Protein AF-A0AAU9N894-F1 (afdb_monomer)

Nearest PDB structures (foldseek):
  6b3i-assembly2_C-2  TM=6.819E-01  e=7.840E-05  Homo sapiens
  2h0m-assembly1_A  TM=6.875E-01  e=9.657E-05  Rattus norvegicus
  7qql-assembly1_C  TM=6.908E-01  e=1.320E-04  Homo sapiens
  6b3i-assembly1_B  TM=6.644E-01  e=1.189E-04  Homo sapiens
  1ain-assembly1_A  TM=6.971E-01  e=5.981E-04  Homo sapiens

Secondary structure (DSSP, 8-state):
--SGGG--SS---PPP-HHHHHHHHHHHHHHHH-TTSSPTHHHHHHHHHS-HHHHHHHHHHHHHHTTT--HHHHHHH-SS-HHHHHHHHHHH-HHHHHHHHHHHHHH--S--HHHHHHHHHHHHHHTTTTHHHHHHHHHHHHSS-HHHHHHHH--HHHHHHHHHHHHHHHHHHHHHHHHHHHHHHHHHHHHHHHHHHHHHHHHHHHHHHHHHHHHHHHHHHHHHHHHHHHHHHTTS----------

Radius of gyration: 40.65 Å; Cα contacts (8 Å, |Δi|>4): 131; chains: 1; bounding box: 52×32×148 Å

Sequence (246 aa):
MVIEILLWEERWIYHTKEEQAKQDADLLHHVLTNDHGPDGMHVAAMIAREPIAHLQSVLKHFKTKSGGISIYDHVEMLQKHKLLRVIFQCLLDPISYFTEVLDTSLKDKEHDFHDKDALMRVIVTRAGRDLKLIKEAYFTRKGKKLIDVIGDSTKGHYKHFVSDLFRRLEVDEKEKEREEKRKKKKEEKKEEKEEKKKKKREEEKEEEEEKKKREREEEKKKKKEGGEEEEEEEGEEEGGGGEDEG

Mean predicted aligned error: 13.34 Å

pLDDT: mean 79.94, std 17.27, range [33.34, 96.19]

Organism: NCBI:txid75947

InterPro domains:
  IPR018502 Annexin repeat [PF00191] (114-162)
  IPR018502 Annexin repeat [PS51897] (93-167)
  IPR018502 Annexin repeat [SM00335] (115-165)
  IPR037104 Annexin superfamily [G3DSA:1.10.220.10] (94-166)
  IPR037104 Annexin superfamily [SSF47874] (17-166)

Foldseek 3Di:
DPPPVVCPPDDDPDDQPLVVLLVLLVLVLCQLPDPPHDACVVNVVCLVPDDPVSVVSNQVNNCVVVVNDGVVNSLVVVPVRVPVNLVCCVVPPVLVNLLVLLVVLLPDLDDDVVSLVSNCCSLVVCLPPCVVVSQVVNCVVPVDGSLVSCCVSDDDPSNVVSVVSVVVSVVVVVVVVVVVVVVVVVVVVVVVVVVVVVVVVVVVVVVVVVVVVVVVVVVVVVVVVVVVVVVVVVPPPDDDDDDDDD

Structure (mmCIF, N/CA/C/O backbone):
data_AF-A0AAU9N894-F1
#
_entry.id   AF-A0AAU9N894-F1
#
loop_
_atom_site.group_PDB
_atom_site.id
_atom_site.type_symbol
_atom_site.label_atom_id
_atom_site.label_alt_id
_atom_site.label_comp_id
_atom_site.label_asym_id
_atom_site.label_entity_id
_atom_site.label_seq_id
_atom_site.pdbx_PDB_ins_code
_atom_site.Cartn_x
_atom_site.Cartn_y
_atom_site.Cartn_z
_atom_site.occupancy
_atom_site.B_iso_or_equiv
_atom_site.auth_seq_id
_atom_site.auth_comp_id
_atom_site.auth_asym_id
_atom_site.auth_atom_id
_atom_site.pdbx_PDB_model_num
ATOM 1 N N . MET A 1 1 ? 0.239 -18.074 -5.866 1.00 41.47 1 MET A N 1
ATOM 2 C CA . MET A 1 1 ? 1.565 -17.551 -5.469 1.00 41.47 1 MET A CA 1
ATOM 3 C C . MET A 1 1 ? 1.513 -16.063 -5.060 1.00 41.47 1 MET A C 1
ATOM 5 O O . MET A 1 1 ? 2.398 -15.307 -5.419 1.00 41.47 1 MET A O 1
ATOM 9 N N . VAL A 1 2 ? 0.483 -15.614 -4.316 1.00 38.47 2 VAL A N 1
ATOM 10 C CA . VAL A 1 2 ? 0.384 -14.218 -3.799 1.00 38.47 2 VAL A CA 1
ATOM 11 C C . VAL A 1 2 ? -0.251 -14.168 -2.392 1.00 38.47 2 VAL A C 1
ATOM 13 O O . VAL A 1 2 ? -0.752 -13.130 -1.957 1.00 38.47 2 VAL A O 1
ATOM 16 N N . ILE A 1 3 ? -0.249 -15.297 -1.672 1.00 33.34 3 ILE A N 1
ATOM 17 C CA . ILE A 1 3 ? -0.726 -15.360 -0.279 1.00 33.34 3 ILE A CA 1
ATOM 18 C C . ILE A 1 3 ? 0.405 -15.026 0.718 1.00 33.34 3 ILE A C 1
ATOM 20 O O . ILE A 1 3 ? 0.115 -14.590 1.822 1.00 33.34 3 ILE A O 1
ATOM 24 N N . GLU A 1 4 ? 1.684 -15.064 0.324 1.00 38.84 4 GLU A N 1
ATOM 25 C CA . GLU A 1 4 ? 2.796 -14.806 1.262 1.00 38.84 4 GLU A CA 1
ATOM 26 C C . GLU A 1 4 ? 3.103 -13.327 1.554 1.00 38.84 4 GLU A C 1
ATOM 28 O O . GLU A 1 4 ? 3.768 -13.035 2.538 1.00 38.84 4 GLU A O 1
ATOM 33 N N . ILE A 1 5 ? 2.575 -12.363 0.791 1.00 46.38 5 ILE A N 1
ATOM 34 C CA . ILE A 1 5 ? 2.865 -10.933 1.047 1.00 46.38 5 ILE A CA 1
ATOM 35 C C . ILE A 1 5 ? 2.098 -10.391 2.278 1.00 46.38 5 ILE A C 1
ATOM 37 O O . ILE A 1 5 ? 2.419 -9.322 2.778 1.00 46.38 5 ILE A O 1
ATOM 41 N N . LEU A 1 6 ? 1.088 -11.107 2.796 1.00 37.03 6 LEU A N 1
ATOM 42 C CA . LEU A 1 6 ? 0.282 -10.654 3.948 1.00 37.03 6 LEU A CA 1
ATOM 43 C C . LEU A 1 6 ? 0.747 -11.193 5.311 1.00 37.03 6 LEU A C 1
ATOM 45 O O . LEU A 1 6 ? 0.174 -10.807 6.322 1.00 37.03 6 LEU A O 1
ATOM 49 N N . LEU A 1 7 ? 1.791 -12.025 5.362 1.00 38.19 7 LEU A N 1
ATOM 50 C CA . LEU A 1 7 ? 2.466 -12.408 6.611 1.00 38.19 7 LEU A CA 1
ATOM 51 C C . LEU A 1 7 ? 3.722 -11.550 6.828 1.00 38.19 7 LEU A C 1
ATOM 53 O O . LEU A 1 7 ? 4.787 -12.050 7.166 1.00 38.19 7 LEU A O 1
ATOM 57 N N . TRP A 1 8 ? 3.614 -10.246 6.570 1.00 49.66 8 TRP A N 1
ATOM 58 C CA . TRP A 1 8 ? 4.751 -9.324 6.640 1.00 49.66 8 TRP A CA 1
ATOM 59 C C . TRP A 1 8 ? 5.153 -8.952 8.078 1.00 49.66 8 TRP A C 1
ATOM 61 O O . TRP A 1 8 ? 6.222 -8.386 8.272 1.00 49.66 8 TRP A O 1
ATOM 71 N N . GLU A 1 9 ? 4.354 -9.310 9.090 1.00 42.19 9 GLU A N 1
ATOM 72 C CA . GLU A 1 9 ? 4.641 -8.953 10.490 1.00 42.19 9 GLU A CA 1
ATOM 73 C C . GLU A 1 9 ? 5.022 -10.113 11.409 1.00 42.19 9 GLU A C 1
ATOM 75 O O . GLU A 1 9 ? 5.519 -9.860 12.501 1.00 42.19 9 GLU A O 1
ATOM 80 N N . GLU A 1 10 ? 4.934 -11.372 10.980 1.00 49.59 10 GLU A N 1
ATOM 81 C CA . GLU A 1 10 ? 5.480 -12.464 11.784 1.00 49.59 10 GLU A CA 1
ATOM 82 C C . GLU A 1 10 ? 6.197 -13.491 10.916 1.00 49.59 10 GLU A C 1
ATOM 84 O O . GLU A 1 10 ? 5.585 -14.156 10.082 1.00 49.59 10 GLU A O 1
ATOM 89 N N . ARG A 1 11 ? 7.488 -13.677 11.247 1.00 43.56 11 ARG A N 1
ATOM 90 C CA . ARG A 1 11 ? 8.301 -14.880 10.999 1.00 43.56 11 ARG A CA 1
ATOM 91 C C . ARG A 1 11 ? 9.086 -14.896 9.685 1.00 43.56 11 ARG A C 1
ATOM 93 O O . ARG A 1 11 ? 8.662 -15.542 8.748 1.00 43.56 11 ARG A O 1
ATOM 100 N N . TRP A 1 12 ? 10.280 -14.286 9.694 1.00 45.94 12 TRP A N 1
ATOM 101 C CA . TRP A 1 12 ? 11.579 -14.961 9.491 1.00 45.94 12 TRP A CA 1
ATOM 102 C C . TRP A 1 12 ? 12.724 -14.043 9.967 1.00 45.94 12 TRP A C 1
ATOM 104 O O . TRP A 1 12 ? 13.035 -13.043 9.327 1.00 45.94 12 TRP A O 1
ATOM 114 N N . ILE A 1 13 ? 13.392 -14.390 11.073 1.00 49.44 13 ILE A N 1
ATOM 115 C CA . ILE A 1 13 ? 14.688 -13.792 11.439 1.00 49.44 13 ILE A CA 1
ATOM 116 C C . ILE A 1 13 ? 15.751 -14.479 10.572 1.00 49.44 13 ILE A C 1
ATOM 118 O O . ILE A 1 13 ? 16.443 -15.393 11.017 1.00 49.44 13 ILE A O 1
ATOM 122 N N . TYR A 1 14 ? 15.840 -14.112 9.295 1.00 56.69 14 TYR A N 1
ATOM 123 C CA . TYR A 1 14 ? 17.009 -14.482 8.505 1.00 56.69 14 TYR A CA 1
ATOM 124 C C . TYR A 1 14 ? 18.163 -13.563 8.903 1.00 56.69 14 TYR A C 1
ATOM 126 O O . TYR A 1 14 ? 18.005 -12.346 8.958 1.00 56.69 14 TYR A O 1
ATOM 134 N N . HIS A 1 15 ? 19.321 -14.150 9.210 1.00 66.00 15 HIS A N 1
ATOM 135 C CA . HIS A 1 15 ? 20.544 -13.381 9.409 1.00 66.00 15 HIS A CA 1
ATOM 136 C C . HIS A 1 15 ? 20.880 -12.643 8.112 1.00 66.00 15 HIS A C 1
ATOM 138 O O . HIS A 1 15 ? 21.103 -13.269 7.074 1.00 66.00 15 HIS A O 1
ATOM 144 N N . THR A 1 16 ? 20.943 -11.318 8.183 1.00 73.75 16 THR A N 1
ATOM 145 C CA . THR A 1 16 ? 21.477 -10.498 7.100 1.00 73.75 16 THR A CA 1
ATOM 146 C C . THR A 1 16 ? 22.976 -10.749 6.989 1.00 73.75 16 THR A C 1
ATOM 148 O O . THR A 1 16 ? 23.727 -10.538 7.944 1.00 73.75 16 THR A O 1
ATOM 151 N N . LYS A 1 17 ? 23.433 -11.203 5.820 1.00 86.88 17 LYS A N 1
ATOM 152 C CA . LYS A 1 17 ? 24.863 -11.316 5.523 1.00 86.88 17 LYS A CA 1
ATOM 153 C C . LYS A 1 17 ? 25.378 -9.935 5.148 1.00 86.88 17 LYS A C 1
ATOM 155 O O . LYS A 1 17 ? 25.388 -9.572 3.978 1.00 86.88 17 LYS A O 1
ATOM 160 N N . GLU A 1 18 ? 25.784 -9.170 6.152 1.00 89.81 18 GLU A N 1
ATOM 161 C CA . GLU A 1 18 ? 26.094 -7.747 5.990 1.00 89.81 18 GLU A CA 1
ATOM 162 C C . GLU A 1 18 ? 27.153 -7.471 4.913 1.00 89.81 18 GLU A C 1
ATOM 164 O O . GLU A 1 18 ? 27.007 -6.530 4.139 1.00 89.81 18 GLU A O 1
ATOM 169 N N . GLU A 1 19 ? 28.177 -8.320 4.789 1.00 92.06 19 GLU A N 1
ATOM 170 C CA . GLU A 1 19 ? 29.168 -8.155 3.718 1.00 92.06 19 GLU A CA 1
ATOM 171 C C . GLU A 1 19 ? 28.617 -8.452 2.323 1.00 92.06 19 GLU A C 1
ATOM 173 O O . GLU A 1 19 ? 28.950 -7.746 1.373 1.00 92.06 19 GLU A O 1
ATOM 178 N N . GLN A 1 20 ? 27.718 -9.430 2.191 1.00 91.69 20 GLN A N 1
ATOM 179 C CA . GLN A 1 20 ? 27.034 -9.664 0.920 1.00 91.69 20 GLN A CA 1
ATOM 180 C C . GLN A 1 20 ? 26.130 -8.475 0.577 1.00 91.69 20 GLN A C 1
ATOM 182 O O . GLN A 1 20 ? 26.096 -8.043 -0.567 1.00 91.69 20 GLN A O 1
ATOM 187 N N . ALA A 1 21 ? 25.444 -7.900 1.569 1.00 92.94 21 ALA A N 1
ATOM 188 C CA . ALA A 1 21 ? 24.575 -6.749 1.353 1.00 92.94 21 ALA A CA 1
ATOM 189 C C . ALA A 1 21 ? 25.355 -5.517 0.863 1.00 92.94 21 ALA A C 1
ATOM 191 O O . ALA A 1 21 ? 24.856 -4.772 0.021 1.00 92.94 21 ALA A O 1
ATOM 192 N N . LYS A 1 22 ? 26.593 -5.318 1.337 1.00 94.69 22 LYS A N 1
ATOM 193 C CA . LYS A 1 22 ? 27.488 -4.275 0.812 1.00 94.69 22 LYS A CA 1
ATOM 194 C C . LYS A 1 22 ? 27.906 -4.549 -0.632 1.00 94.69 22 LYS A C 1
ATOM 196 O O . LYS A 1 22 ? 27.808 -3.649 -1.457 1.00 94.69 22 LYS A O 1
ATOM 201 N N . GLN A 1 23 ? 28.304 -5.780 -0.956 1.00 93.12 23 GLN A N 1
ATOM 202 C CA . GLN A 1 23 ? 28.671 -6.162 -2.330 1.00 93.12 23 GLN A CA 1
ATOM 203 C C . GLN A 1 23 ? 27.500 -5.990 -3.306 1.00 93.12 23 GLN A C 1
ATOM 205 O O . GLN A 1 23 ? 27.660 -5.465 -4.406 1.00 93.12 23 GLN A O 1
ATOM 210 N N . ASP A 1 24 ? 26.305 -6.379 -2.881 1.00 92.38 24 ASP A N 1
ATOM 211 C CA . ASP A 1 24 ? 25.076 -6.247 -3.654 1.00 92.38 24 ASP A CA 1
ATOM 212 C C . ASP A 1 24 ? 24.662 -4.777 -3.819 1.00 92.38 24 ASP A C 1
ATOM 214 O O . ASP A 1 24 ? 24.213 -4.369 -4.891 1.00 92.38 24 ASP A O 1
ATOM 218 N N . ALA A 1 25 ? 24.872 -3.946 -2.793 1.00 92.69 25 ALA A N 1
ATOM 219 C CA . ALA A 1 25 ? 24.690 -2.499 -2.890 1.00 92.69 25 ALA A CA 1
ATOM 220 C C . ALA A 1 25 ? 25.713 -1.852 -3.833 1.00 92.69 25 ALA A C 1
ATOM 222 O O . ALA A 1 25 ? 25.378 -0.914 -4.561 1.00 92.69 25 ALA A O 1
ATOM 223 N N . ASP A 1 26 ? 26.943 -2.365 -3.858 1.00 90.94 26 ASP A N 1
ATOM 224 C CA . ASP A 1 26 ? 27.983 -1.925 -4.779 1.00 90.94 26 ASP A CA 1
ATOM 225 C C . ASP A 1 26 ? 27.631 -2.269 -6.225 1.00 90.94 26 ASP A C 1
ATOM 227 O O . ASP A 1 26 ? 27.765 -1.409 -7.101 1.00 90.94 26 ASP A O 1
ATOM 231 N N . LEU A 1 27 ? 27.140 -3.491 -6.457 1.00 89.62 27 LEU A N 1
ATOM 232 C CA . LEU A 1 27 ? 26.621 -3.935 -7.746 1.00 89.62 27 LEU A CA 1
ATOM 233 C C . LEU A 1 27 ? 25.440 -3.065 -8.179 1.00 89.62 27 LEU A C 1
ATOM 235 O O . LEU A 1 27 ? 25.434 -2.574 -9.306 1.00 89.62 27 LEU A O 1
ATOM 239 N N . LEU A 1 28 ? 24.473 -2.835 -7.286 1.00 89.38 28 LEU A N 1
ATOM 240 C CA . LEU A 1 28 ? 23.322 -1.982 -7.558 1.00 89.38 28 LEU A CA 1
ATOM 241 C C . LEU A 1 28 ? 23.776 -0.577 -7.961 1.00 89.38 28 LEU A C 1
ATOM 243 O O . LEU A 1 28 ? 23.416 -0.115 -9.036 1.00 89.38 28 LEU A O 1
ATOM 247 N N . HIS A 1 29 ? 24.623 0.076 -7.163 1.00 88.19 29 HIS A N 1
ATOM 248 C CA . HIS A 1 29 ? 25.157 1.397 -7.496 1.00 88.19 29 HIS A CA 1
ATOM 249 C C . HIS A 1 29 ? 25.854 1.402 -8.857 1.00 88.19 29 HIS A C 1
ATOM 251 O O . HIS A 1 29 ? 25.567 2.259 -9.685 1.00 88.19 29 HIS A O 1
ATOM 257 N N . HIS A 1 30 ? 26.722 0.427 -9.123 1.00 86.62 30 HIS A N 1
ATOM 258 C CA . HIS A 1 30 ? 27.427 0.330 -10.396 1.00 86.62 30 HIS A CA 1
ATOM 259 C C . HIS A 1 30 ? 26.470 0.195 -11.590 1.00 86.62 30 HIS A C 1
ATOM 261 O O . HIS A 1 30 ? 26.675 0.848 -12.609 1.00 86.62 30 HIS A O 1
ATOM 267 N N . VAL A 1 31 ? 25.427 -0.635 -11.481 1.00 85.25 31 VAL A N 1
ATOM 268 C CA . VAL A 1 31 ? 24.429 -0.821 -12.548 1.00 85.25 31 VAL A CA 1
ATOM 269 C C . VAL A 1 31 ? 23.618 0.451 -12.789 1.00 85.25 31 VAL A C 1
ATOM 271 O O . VAL A 1 31 ? 23.314 0.756 -13.935 1.00 85.25 31 VAL A O 1
ATOM 274 N N . LEU A 1 32 ? 23.283 1.208 -11.740 1.00 81.50 32 LEU A N 1
ATOM 275 C CA . LEU A 1 32 ? 22.478 2.424 -11.895 1.00 81.50 32 LEU A CA 1
ATOM 276 C C . LEU A 1 32 ? 23.291 3.641 -12.362 1.00 81.50 32 LEU A C 1
ATOM 278 O O . LEU A 1 32 ? 22.703 4.551 -12.943 1.00 81.50 32 LEU A O 1
ATOM 282 N N . THR A 1 33 ? 24.609 3.680 -12.128 1.00 80.62 33 THR A N 1
ATOM 283 C CA . THR A 1 33 ? 25.455 4.826 -12.511 1.00 80.62 33 THR A CA 1
ATOM 284 C C . THR A 1 33 ? 26.240 4.637 -13.805 1.00 80.62 33 THR A C 1
ATOM 286 O O . THR A 1 33 ? 26.646 5.634 -14.399 1.00 80.62 33 THR A O 1
ATOM 289 N N . ASN A 1 34 ? 26.490 3.399 -14.246 1.00 76.94 34 ASN A N 1
ATOM 290 C CA . ASN A 1 34 ? 27.385 3.134 -15.375 1.00 76.94 34 ASN A CA 1
ATOM 291 C C . ASN A 1 34 ? 26.629 2.641 -16.611 1.00 76.94 34 ASN A C 1
ATOM 293 O O . ASN A 1 34 ? 26.061 1.552 -16.618 1.00 76.94 34 ASN A O 1
ATOM 297 N N . ASP A 1 35 ? 26.755 3.386 -17.710 1.00 65.06 35 ASP A N 1
ATOM 298 C CA . ASP A 1 35 ? 26.119 3.079 -19.001 1.00 65.06 35 ASP A CA 1
ATOM 299 C C . ASP A 1 35 ? 26.648 1.796 -19.676 1.00 65.06 35 ASP A C 1
ATOM 301 O O . ASP A 1 35 ? 26.076 1.336 -20.661 1.00 65.06 35 ASP A O 1
ATOM 305 N N . HIS A 1 36 ? 27.767 1.234 -19.209 1.00 61.09 36 HIS A N 1
ATOM 306 C CA . HIS A 1 36 ? 28.383 0.003 -19.739 1.00 61.09 36 HIS A CA 1
ATOM 307 C C . HIS A 1 36 ? 28.467 -1.093 -18.663 1.00 61.09 36 HIS A C 1
ATOM 309 O O . HIS A 1 36 ? 29.267 -2.022 -18.768 1.00 61.09 36 HIS A O 1
ATOM 315 N N . GLY A 1 37 ? 27.696 -0.940 -17.581 1.00 57.00 37 GLY A N 1
ATOM 316 C CA . GLY A 1 37 ? 27.690 -1.872 -16.462 1.00 57.00 37 GLY A CA 1
ATOM 317 C C . GLY A 1 37 ? 27.009 -3.211 -16.769 1.00 57.00 37 GLY A C 1
ATOM 318 O O . GLY A 1 37 ? 26.426 -3.387 -17.839 1.00 57.00 37 GLY A O 1
ATOM 319 N N . PRO A 1 38 ? 27.077 -4.171 -15.825 1.00 61.22 38 PRO A N 1
ATOM 320 C CA . PRO A 1 38 ? 26.343 -5.430 -15.914 1.00 61.22 38 PRO A CA 1
ATOM 321 C C . PRO A 1 38 ? 24.863 -5.170 -16.208 1.00 61.22 38 PRO A C 1
ATOM 323 O O . PRO A 1 38 ? 24.279 -4.243 -15.648 1.00 61.22 38 PRO A O 1
ATOM 326 N N . ASP A 1 39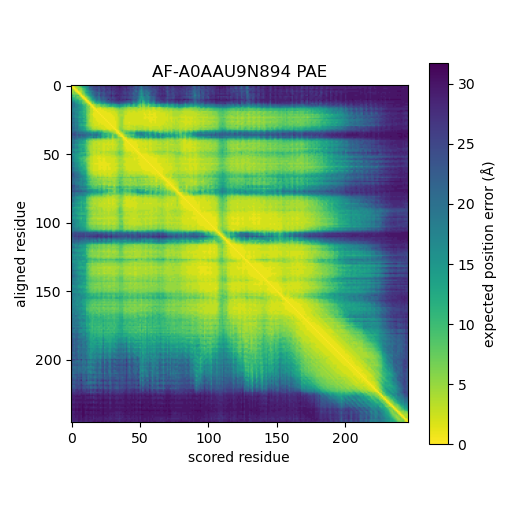 ? 24.244 -5.994 -17.058 1.00 69.44 39 ASP A N 1
ATOM 327 C CA . ASP A 1 39 ? 22.815 -5.859 -17.352 1.00 69.44 39 ASP A CA 1
ATOM 328 C C . ASP A 1 39 ? 22.001 -5.912 -16.046 1.00 69.44 39 ASP A C 1
ATOM 330 O O . ASP A 1 39 ? 22.296 -6.705 -15.140 1.00 69.44 39 ASP A O 1
ATOM 334 N N . GLY A 1 40 ? 20.947 -5.093 -15.972 1.00 77.56 40 GLY A N 1
ATOM 335 C CA . GLY A 1 40 ? 20.013 -5.026 -14.851 1.00 77.56 40 GLY A CA 1
ATOM 336 C C . GLY A 1 40 ? 19.371 -6.373 -14.515 1.00 77.56 40 GLY A C 1
ATOM 337 O O . GLY A 1 40 ? 18.834 -6.539 -13.423 1.00 77.56 40 GLY A O 1
ATOM 338 N N . MET A 1 41 ? 19.488 -7.369 -15.396 1.00 82.25 41 MET A N 1
ATOM 339 C CA . MET A 1 41 ? 19.143 -8.759 -15.118 1.00 82.25 41 MET A CA 1
ATOM 340 C C . MET A 1 41 ? 19.873 -9.350 -13.896 1.00 82.25 41 MET A C 1
ATOM 342 O O . MET A 1 41 ? 19.255 -10.107 -13.153 1.00 82.25 41 MET A O 1
ATOM 346 N N . HIS A 1 42 ? 21.135 -8.994 -13.625 1.00 83.81 42 HIS A N 1
ATOM 347 C CA . HIS A 1 42 ? 21.851 -9.508 -12.444 1.00 83.81 42 HIS A CA 1
ATOM 348 C C . HIS A 1 42 ? 21.232 -8.995 -11.143 1.00 83.81 42 HIS A C 1
ATOM 350 O O . HIS A 1 42 ? 20.971 -9.767 -10.223 1.00 83.81 42 HIS A O 1
ATOM 356 N N . VAL A 1 43 ? 20.931 -7.696 -11.099 1.00 86.38 43 VAL A N 1
ATOM 357 C CA . VAL A 1 43 ? 20.243 -7.065 -9.968 1.00 86.38 43 VAL A CA 1
ATOM 358 C C . VAL A 1 43 ? 18.823 -7.620 -9.836 1.00 86.38 43 VAL A C 1
ATOM 360 O O . VAL A 1 43 ? 18.386 -7.917 -8.731 1.00 86.38 43 VAL A O 1
ATOM 363 N N . ALA A 1 44 ? 18.112 -7.838 -10.946 1.00 86.75 44 ALA A N 1
ATOM 364 C CA . ALA A 1 44 ? 16.795 -8.470 -10.926 1.00 86.75 44 ALA A CA 1
ATOM 365 C C . ALA A 1 44 ? 16.844 -9.899 -10.354 1.00 86.75 44 ALA A C 1
ATOM 367 O O . ALA A 1 44 ? 16.012 -10.258 -9.522 1.00 86.75 44 ALA A O 1
ATOM 368 N N . ALA A 1 45 ? 17.831 -10.701 -10.763 1.00 87.38 45 ALA A N 1
ATOM 369 C CA . ALA A 1 45 ? 18.029 -12.059 -10.269 1.00 87.38 45 ALA A CA 1
ATOM 370 C C . ALA A 1 45 ? 18.407 -12.085 -8.781 1.00 87.38 45 ALA A C 1
ATOM 372 O O . ALA A 1 45 ? 17.902 -12.931 -8.047 1.00 87.38 45 ALA A O 1
ATOM 373 N N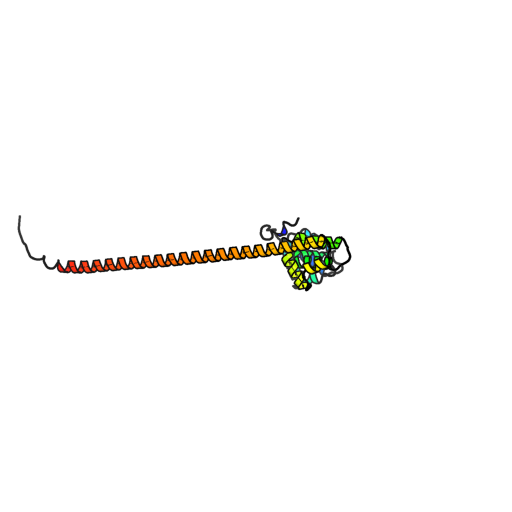 . MET A 1 46 ? 19.247 -11.147 -8.332 1.00 88.62 46 MET A N 1
ATOM 374 C CA . MET A 1 46 ? 19.556 -10.942 -6.915 1.00 88.62 46 MET A CA 1
ATOM 375 C C . MET A 1 46 ? 18.275 -10.626 -6.133 1.00 88.62 46 MET A C 1
ATOM 377 O O . MET A 1 46 ? 17.925 -11.352 -5.210 1.00 88.62 46 MET A O 1
ATOM 381 N N . ILE A 1 47 ? 17.513 -9.611 -6.553 1.00 87.44 47 ILE A N 1
ATOM 382 C CA . ILE A 1 47 ? 16.262 -9.217 -5.890 1.00 87.44 47 ILE A CA 1
ATOM 383 C C . ILE A 1 47 ? 15.270 -10.383 -5.794 1.00 87.44 47 ILE A C 1
ATOM 385 O O . ILE A 1 47 ? 14.609 -10.547 -4.774 1.00 87.44 47 ILE A O 1
ATOM 389 N N . ALA A 1 48 ? 15.170 -11.203 -6.841 1.00 87.88 48 ALA A N 1
ATOM 390 C CA . ALA A 1 48 ? 14.259 -12.343 -6.871 1.00 87.88 48 ALA A CA 1
ATOM 391 C C . ALA A 1 48 ? 14.675 -13.503 -5.945 1.00 87.88 48 ALA A C 1
ATOM 393 O O . ALA A 1 48 ? 13.840 -14.348 -5.627 1.00 87.88 48 ALA A O 1
ATOM 394 N N . ARG A 1 49 ? 15.954 -13.583 -5.555 1.00 86.88 49 ARG A N 1
ATOM 395 C CA . ARG A 1 49 ? 16.513 -14.677 -4.743 1.00 86.88 49 ARG A CA 1
ATOM 396 C C . ARG A 1 49 ? 16.688 -14.303 -3.279 1.00 86.88 49 ARG A C 1
ATOM 398 O O . ARG A 1 49 ? 16.579 -15.177 -2.421 1.00 86.88 49 ARG A O 1
ATOM 405 N N . GLU A 1 50 ? 17.001 -13.042 -3.007 1.00 86.94 50 GLU A N 1
ATOM 406 C CA . GLU A 1 50 ? 17.379 -12.598 -1.673 1.00 86.94 50 GLU A CA 1
ATOM 407 C C . GLU A 1 50 ? 16.159 -12.287 -0.788 1.00 86.94 50 GLU A C 1
ATOM 409 O O . GLU A 1 50 ? 15.145 -11.766 -1.262 1.00 86.94 50 GLU A O 1
ATOM 414 N N . PRO A 1 51 ? 16.235 -12.578 0.525 1.00 86.50 51 PRO A N 1
ATOM 415 C CA . PRO A 1 51 ? 15.149 -12.296 1.453 1.00 86.50 51 PRO A CA 1
ATOM 416 C C . PRO A 1 51 ? 14.981 -10.789 1.679 1.00 86.50 51 PRO A C 1
ATOM 418 O O . PRO A 1 51 ? 15.933 -10.012 1.598 1.00 86.50 51 PRO A O 1
ATOM 421 N N . ILE A 1 52 ? 13.775 -10.373 2.074 1.00 82.44 52 ILE A N 1
ATOM 422 C CA . ILE A 1 52 ? 13.432 -8.953 2.275 1.00 82.44 52 ILE A CA 1
ATOM 423 C C . ILE A 1 52 ? 14.391 -8.254 3.255 1.00 82.44 52 ILE A C 1
ATOM 425 O O . ILE A 1 52 ? 14.800 -7.125 2.997 1.00 82.44 52 ILE A O 1
ATOM 429 N N . ALA A 1 53 ? 14.801 -8.921 4.339 1.00 86.00 53 ALA A N 1
ATOM 430 C CA . ALA A 1 53 ? 15.753 -8.366 5.308 1.00 86.00 53 ALA A CA 1
ATOM 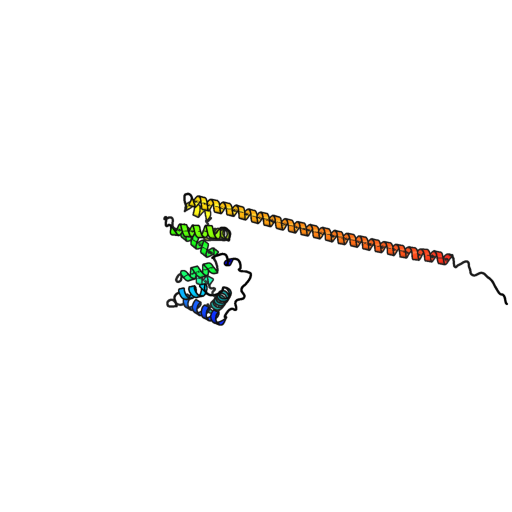431 C C . ALA A 1 53 ? 17.129 -8.053 4.687 1.00 86.00 53 ALA A C 1
ATOM 433 O O . ALA A 1 53 ? 17.753 -7.043 5.019 1.00 86.00 53 ALA A O 1
ATOM 434 N N . HIS A 1 54 ? 17.587 -8.886 3.746 1.00 89.88 54 HIS A N 1
ATOM 435 C CA . HIS A 1 54 ? 18.808 -8.629 2.985 1.00 89.88 54 HIS A CA 1
ATOM 436 C C . HIS A 1 54 ? 18.626 -7.433 2.055 1.00 89.88 54 HIS A C 1
ATOM 438 O O . HIS A 1 54 ? 19.432 -6.508 2.092 1.00 89.88 54 HIS A O 1
ATOM 444 N N . LEU A 1 55 ? 17.516 -7.388 1.311 1.00 89.44 55 LEU A N 1
ATOM 445 C CA . LEU A 1 55 ? 17.196 -6.263 0.426 1.00 89.44 55 LEU A CA 1
ATOM 446 C C . LEU A 1 55 ? 17.114 -4.933 1.185 1.00 89.44 55 LEU A C 1
ATOM 448 O O . LEU A 1 55 ? 17.606 -3.920 0.699 1.00 89.44 55 LEU A O 1
ATOM 452 N N . GLN A 1 56 ? 16.569 -4.920 2.401 1.00 89.19 56 GLN A N 1
ATOM 453 C CA . GLN A 1 56 ? 16.564 -3.727 3.251 1.00 89.19 56 GLN A CA 1
ATOM 454 C C . GLN A 1 56 ? 17.984 -3.263 3.614 1.00 89.19 56 GLN A C 1
ATOM 456 O O . GLN A 1 56 ? 18.254 -2.060 3.584 1.00 89.19 56 GLN A O 1
ATOM 461 N N . SER A 1 57 ? 18.905 -4.190 3.911 1.00 91.50 57 SER A N 1
ATOM 462 C CA . SER A 1 57 ? 20.313 -3.847 4.162 1.00 91.50 57 SER A CA 1
ATOM 463 C C . SER A 1 57 ? 21.010 -3.341 2.895 1.00 91.50 57 SER A C 1
ATOM 465 O O . SER A 1 57 ? 21.666 -2.300 2.933 1.00 91.50 57 SER A O 1
ATOM 467 N N . VAL A 1 58 ? 20.776 -3.983 1.744 1.00 92.31 58 VAL A N 1
ATOM 468 C CA . VAL A 1 58 ? 21.271 -3.522 0.434 1.00 92.31 58 VAL A CA 1
ATOM 469 C C . VAL A 1 58 ? 20.825 -2.086 0.159 1.00 92.31 58 VAL A C 1
ATOM 471 O O . VAL A 1 58 ? 21.651 -1.237 -0.166 1.00 92.31 58 VAL A O 1
ATOM 474 N N . LEU A 1 59 ? 19.539 -1.771 0.349 1.00 90.56 59 LEU A N 1
ATOM 475 C CA . LEU A 1 59 ? 19.008 -0.421 0.136 1.00 90.56 59 LEU A CA 1
ATOM 476 C C . LEU A 1 59 ? 19.600 0.611 1.106 1.00 90.56 59 LEU A C 1
ATOM 478 O O . LEU A 1 59 ? 19.819 1.764 0.724 1.00 90.56 59 LEU A O 1
ATOM 482 N N . LYS A 1 60 ? 19.896 0.209 2.347 1.00 91.44 60 LYS A N 1
ATOM 483 C CA . LYS A 1 60 ? 20.566 1.062 3.334 1.00 91.44 60 LYS A CA 1
ATOM 484 C C . LYS A 1 60 ? 21.995 1.400 2.897 1.00 91.44 60 LYS A C 1
ATOM 486 O O . LYS A 1 60 ? 22.343 2.579 2.856 1.00 91.44 60 LYS A O 1
ATOM 491 N N . HIS A 1 61 ? 22.794 0.395 2.532 1.00 93.38 61 HIS A N 1
ATOM 492 C CA . HIS A 1 61 ? 24.166 0.592 2.040 1.00 93.38 61 HIS A CA 1
ATOM 493 C C . HIS A 1 61 ? 24.197 1.379 0.736 1.00 93.38 61 HIS A C 1
ATOM 495 O O . HIS A 1 61 ? 25.001 2.297 0.583 1.00 93.38 61 HIS A O 1
ATOM 501 N N . PHE A 1 62 ? 23.264 1.087 -0.168 1.00 91.56 62 PHE A N 1
ATOM 502 C CA . PHE A 1 62 ? 23.096 1.817 -1.416 1.00 91.56 62 PHE A CA 1
ATOM 503 C C . PHE A 1 62 ? 22.859 3.311 -1.170 1.00 91.56 62 PHE A C 1
ATOM 505 O O . PHE A 1 62 ? 23.500 4.142 -1.813 1.00 91.56 62 PHE A O 1
ATOM 512 N N . LYS A 1 63 ? 21.992 3.673 -0.212 1.00 90.88 63 LYS A N 1
ATOM 513 C CA . LYS A 1 63 ? 21.732 5.076 0.142 1.00 90.88 63 LYS A CA 1
ATOM 514 C C . LYS A 1 63 ? 22.99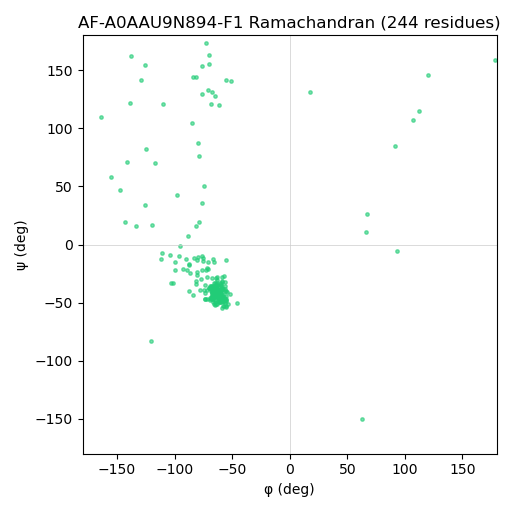2 5.771 0.657 1.00 90.88 63 LYS A C 1
ATOM 516 O O . LYS A 1 63 ? 23.268 6.900 0.264 1.00 90.88 63 LYS A O 1
ATOM 521 N N . THR A 1 64 ? 23.772 5.104 1.510 1.00 91.94 64 THR A N 1
ATOM 522 C CA . THR A 1 64 ? 25.056 5.640 1.990 1.00 91.94 64 THR A CA 1
ATOM 523 C C . THR A 1 64 ? 26.037 5.849 0.838 1.00 91.94 64 THR A C 1
ATOM 525 O O . THR A 1 64 ? 26.683 6.892 0.770 1.00 91.94 64 THR A O 1
ATOM 528 N N . LYS A 1 65 ? 26.117 4.893 -0.093 1.00 89.62 65 LYS A N 1
ATOM 529 C CA . LYS A 1 65 ? 27.034 4.952 -1.235 1.00 89.62 65 LYS A CA 1
ATOM 530 C C . LYS A 1 65 ? 26.648 6.015 -2.263 1.00 89.62 65 LYS A C 1
ATOM 532 O O . LYS A 1 65 ? 27.517 6.710 -2.774 1.00 89.62 65 LYS A O 1
ATOM 537 N N . SER A 1 66 ? 25.353 6.198 -2.501 1.00 86.69 66 SER A N 1
ATOM 538 C CA . SER A 1 66 ? 24.807 7.158 -3.473 1.00 86.69 66 SER A CA 1
ATOM 539 C C . SER A 1 66 ? 24.785 8.603 -2.951 1.00 86.69 66 SER A C 1
ATOM 541 O O . SER A 1 66 ? 23.998 9.419 -3.420 1.00 86.69 66 SER A O 1
ATOM 543 N N . GLY A 1 67 ? 25.578 8.931 -1.923 1.00 87.69 67 GLY A N 1
ATOM 544 C CA . GLY A 1 67 ? 25.615 10.274 -1.334 1.00 87.69 67 GLY A CA 1
ATOM 545 C C . GLY A 1 67 ? 24.321 10.684 -0.620 1.00 87.69 67 GLY A C 1
ATOM 546 O O . GLY A 1 67 ? 24.020 11.870 -0.524 1.00 87.69 67 GLY A O 1
ATOM 547 N N . GLY A 1 68 ? 23.536 9.719 -0.132 1.00 85.69 68 GLY A N 1
ATOM 548 C CA . GLY A 1 68 ? 22.262 9.954 0.550 1.00 85.69 68 GLY A CA 1
ATOM 549 C C . GLY A 1 68 ? 21.030 9.898 -0.354 1.00 85.69 68 GLY A C 1
ATOM 550 O O . GLY A 1 68 ? 19.912 9.931 0.171 1.00 85.69 68 GLY A O 1
ATOM 551 N N . ILE A 1 69 ? 21.213 9.765 -1.672 1.00 83.31 69 ILE A N 1
ATOM 552 C CA . ILE A 1 69 ? 20.111 9.654 -2.632 1.00 83.31 69 ILE A CA 1
ATOM 553 C C . ILE A 1 69 ? 19.378 8.332 -2.406 1.00 83.31 69 ILE A C 1
ATOM 555 O O . ILE A 1 69 ? 19.994 7.270 -2.264 1.00 83.31 69 ILE A O 1
ATOM 559 N N . SER A 1 70 ? 18.050 8.393 -2.326 1.00 82.31 70 SER A N 1
ATOM 560 C CA . SER A 1 70 ? 17.258 7.187 -2.140 1.00 82.31 70 SER A CA 1
ATOM 561 C C . SER A 1 70 ? 17.167 6.399 -3.445 1.00 82.31 70 SER A C 1
ATOM 563 O O . SER A 1 70 ? 17.212 6.953 -4.545 1.00 82.31 70 SER A O 1
ATOM 565 N N . ILE A 1 71 ? 16.969 5.085 -3.329 1.00 80.94 71 ILE A N 1
ATOM 566 C CA . ILE A 1 71 ? 16.655 4.265 -4.501 1.00 80.94 71 ILE A CA 1
ATOM 567 C C . ILE A 1 71 ? 15.381 4.756 -5.195 1.00 80.94 71 ILE A C 1
ATOM 569 O O . ILE A 1 71 ? 15.268 4.597 -6.398 1.00 80.94 71 ILE A O 1
ATOM 573 N N . TYR A 1 72 ? 14.449 5.381 -4.467 1.00 75.44 72 TYR A N 1
ATOM 574 C CA . TYR A 1 72 ? 13.211 5.918 -5.025 1.00 75.44 72 TYR A CA 1
ATOM 575 C C . TYR A 1 72 ? 13.501 7.057 -6.011 1.00 75.44 72 TYR A C 1
ATOM 577 O O . TYR A 1 72 ? 13.050 7.006 -7.154 1.00 75.44 72 TYR A O 1
ATOM 585 N N . ASP A 1 73 ? 14.352 8.007 -5.612 1.00 77.88 73 ASP A N 1
ATOM 586 C CA . ASP A 1 73 ? 14.798 9.100 -6.483 1.00 77.88 73 ASP A CA 1
ATOM 587 C C . ASP A 1 73 ? 15.535 8.543 -7.707 1.00 77.88 73 ASP A C 1
ATOM 589 O O . ASP A 1 73 ? 15.313 8.975 -8.835 1.00 77.88 73 ASP A O 1
ATOM 593 N N . HIS A 1 74 ? 16.387 7.529 -7.511 1.00 75.62 74 HIS A N 1
ATOM 594 C CA . HIS A 1 74 ? 17.030 6.850 -8.635 1.00 75.62 74 HIS A CA 1
ATOM 595 C C . HIS A 1 74 ? 16.024 6.150 -9.544 1.00 75.62 74 HIS A C 1
ATOM 597 O O . HIS A 1 74 ? 16.128 6.318 -10.750 1.00 75.62 74 HIS A O 1
ATOM 603 N N . VAL A 1 75 ? 15.040 5.423 -9.009 1.00 69.69 75 VAL A N 1
ATOM 604 C CA . VAL A 1 75 ? 13.998 4.698 -9.760 1.00 69.69 75 VAL A CA 1
ATOM 605 C C . VAL A 1 75 ? 13.177 5.630 -10.644 1.00 69.69 75 VAL A C 1
ATOM 607 O O . VAL A 1 75 ? 12.864 5.256 -11.776 1.00 69.69 75 VAL A O 1
ATOM 610 N N . GLU A 1 76 ? 12.883 6.848 -10.189 1.00 68.44 76 GLU A N 1
ATOM 611 C CA . GLU A 1 76 ? 12.285 7.876 -11.050 1.00 68.44 76 GLU A CA 1
ATOM 612 C C . GLU A 1 76 ? 13.224 8.288 -12.194 1.00 68.44 76 GLU A C 1
ATOM 614 O O . GLU A 1 76 ? 12.781 8.471 -13.330 1.00 68.44 76 GLU A O 1
ATOM 619 N N . MET A 1 77 ? 14.530 8.343 -11.927 1.00 67.69 77 MET A N 1
ATOM 620 C CA . MET A 1 77 ? 15.573 8.625 -12.917 1.00 67.69 77 MET A CA 1
ATOM 621 C C . MET A 1 77 ? 15.955 7.415 -13.800 1.00 67.69 77 MET A C 1
ATOM 623 O O . MET A 1 77 ? 16.629 7.603 -14.816 1.00 67.69 77 MET A O 1
ATOM 627 N N . LEU A 1 78 ? 15.503 6.184 -13.497 1.00 69.19 78 LEU A N 1
ATOM 628 C CA . LEU A 1 78 ? 15.809 4.945 -14.243 1.00 69.19 78 LEU A CA 1
ATOM 629 C C . LEU A 1 78 ? 15.058 4.830 -15.579 1.00 69.19 78 LEU A C 1
ATOM 631 O O . LEU A 1 78 ? 14.490 3.785 -15.906 1.00 69.19 78 LEU A O 1
ATOM 635 N N . GLN A 1 79 ? 15.104 5.865 -16.418 1.00 63.62 79 GLN A N 1
ATOM 636 C CA . GLN A 1 79 ? 14.547 5.781 -17.772 1.00 63.62 79 GLN A CA 1
ATOM 637 C C . GLN A 1 79 ? 15.272 4.739 -18.642 1.00 63.62 79 GLN A C 1
ATOM 639 O O . GLN A 1 79 ? 14.654 4.138 -19.522 1.00 63.62 79 GLN A O 1
ATOM 644 N N . LYS A 1 80 ? 16.557 4.470 -18.364 1.00 69.19 80 LYS A N 1
ATOM 645 C CA . LYS A 1 80 ? 17.381 3.500 -19.105 1.00 69.19 80 LYS A CA 1
ATOM 646 C C . LYS A 1 80 ? 17.144 2.036 -18.690 1.00 69.19 80 LYS A C 1
ATOM 648 O O . LYS A 1 80 ? 17.293 1.145 -19.520 1.00 69.19 80 LYS A O 1
ATOM 653 N N . HIS A 1 81 ? 16.703 1.769 -17.454 1.00 76.69 81 HIS A N 1
ATOM 654 C CA . HIS A 1 81 ? 16.557 0.409 -16.904 1.00 76.69 81 HIS A CA 1
ATOM 655 C C . HIS A 1 81 ? 15.097 0.065 -16.572 1.00 76.69 81 HIS A C 1
ATOM 657 O O . HIS A 1 81 ? 14.722 -0.083 -15.407 1.00 76.69 81 HIS A O 1
ATOM 663 N N . LYS A 1 82 ? 14.264 -0.109 -17.609 1.00 79.44 82 LYS A N 1
ATOM 664 C CA . LYS A 1 82 ? 12.815 -0.376 -17.477 1.00 79.44 82 LYS A CA 1
ATOM 665 C C . LYS A 1 82 ? 12.481 -1.551 -16.544 1.00 79.44 82 LYS A C 1
ATOM 667 O O . LYS A 1 82 ? 11.564 -1.434 -15.738 1.00 79.44 82 LYS A O 1
ATOM 672 N N . LEU A 1 83 ? 13.228 -2.657 -16.625 1.00 82.00 83 LEU A N 1
ATOM 673 C CA . LEU A 1 83 ? 13.019 -3.833 -15.769 1.00 82.00 83 LEU A CA 1
ATOM 674 C C . LEU A 1 83 ? 13.243 -3.504 -14.287 1.00 82.00 83 LEU A C 1
ATOM 676 O O . LEU A 1 83 ? 12.398 -3.816 -13.454 1.00 82.00 83 LEU A O 1
ATOM 680 N N . LEU A 1 84 ? 14.359 -2.845 -13.963 1.00 84.38 84 LEU A N 1
ATOM 681 C CA . LEU A 1 84 ? 14.689 -2.483 -12.584 1.00 84.38 84 LEU A CA 1
ATOM 682 C C . LEU A 1 84 ? 13.709 -1.465 -12.019 1.00 84.38 84 LEU A C 1
ATOM 684 O O . LEU A 1 84 ? 13.275 -1.618 -10.881 1.00 84.38 84 LEU A O 1
ATOM 688 N N . ARG A 1 85 ? 13.300 -0.484 -12.831 1.00 85.38 85 ARG A N 1
ATOM 689 C CA . ARG A 1 85 ? 12.240 0.457 -12.464 1.00 85.38 85 ARG A CA 1
ATOM 690 C C . ARG A 1 85 ? 10.976 -0.289 -12.041 1.00 85.38 85 ARG A C 1
ATOM 692 O O . ARG A 1 85 ? 10.475 -0.046 -10.951 1.00 85.38 85 ARG A O 1
ATOM 699 N N . VAL A 1 86 ? 10.507 -1.233 -12.861 1.00 86.00 86 VAL A N 1
ATOM 700 C CA . VAL A 1 86 ? 9.315 -2.036 -12.547 1.00 86.00 86 VAL A CA 1
ATOM 701 C C . VAL A 1 86 ? 9.512 -2.859 -11.274 1.00 86.00 86 VAL A C 1
ATOM 703 O O . VAL A 1 86 ? 8.635 -2.853 -10.419 1.00 86.00 86 VAL A O 1
ATOM 706 N N . ILE A 1 87 ? 10.653 -3.532 -11.104 1.00 87.25 87 ILE A N 1
ATOM 707 C CA . ILE A 1 87 ? 10.926 -4.354 -9.914 1.00 87.25 87 ILE A CA 1
ATOM 708 C C . ILE A 1 87 ? 10.911 -3.507 -8.638 1.00 87.25 87 ILE A C 1
ATOM 710 O O . ILE A 1 87 ? 10.226 -3.857 -7.678 1.00 87.25 87 ILE A O 1
ATOM 714 N N . PHE A 1 88 ? 11.627 -2.382 -8.622 1.00 85.75 88 PHE A N 1
ATOM 715 C CA . PHE A 1 88 ? 11.675 -1.524 -7.442 1.00 85.75 88 PHE A CA 1
ATOM 716 C C . PHE A 1 88 ? 10.340 -0.835 -7.170 1.00 85.75 88 PHE A C 1
ATOM 718 O O . PHE A 1 88 ? 9.953 -0.745 -6.010 1.00 85.75 88 PHE A O 1
ATOM 725 N N . GLN A 1 89 ? 9.598 -0.416 -8.199 1.00 85.88 89 GLN A N 1
ATOM 726 C CA . GLN A 1 89 ? 8.234 0.079 -8.006 1.00 85.88 89 GLN A CA 1
ATOM 727 C C .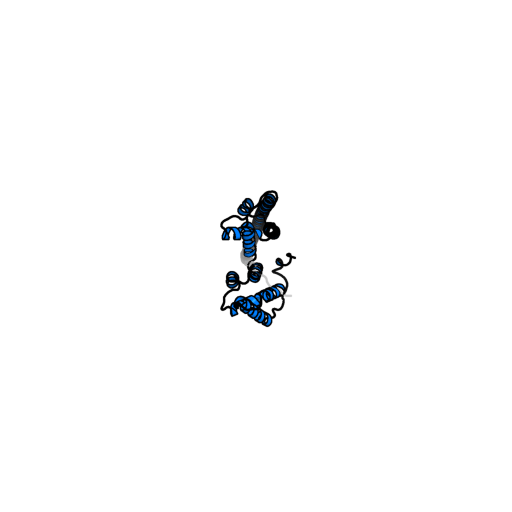 GLN A 1 89 ? 7.339 -1.013 -7.402 1.00 85.88 89 GLN A C 1
ATOM 729 O O . GLN A 1 89 ? 6.690 -0.769 -6.396 1.00 85.88 89 GLN A O 1
ATOM 734 N N . CYS A 1 90 ? 7.363 -2.242 -7.924 1.00 87.81 90 CYS A N 1
ATOM 735 C CA . CYS A 1 90 ? 6.593 -3.361 -7.369 1.00 87.81 90 CYS A CA 1
ATOM 736 C C . CYS A 1 90 ? 6.926 -3.676 -5.902 1.00 87.81 90 CYS A C 1
ATOM 738 O O . CYS A 1 90 ? 6.052 -4.153 -5.182 1.00 87.81 90 CYS A O 1
ATOM 740 N N . LEU A 1 91 ? 8.173 -3.462 -5.472 1.00 84.06 91 LEU A N 1
ATOM 741 C CA . LEU A 1 91 ? 8.622 -3.761 -4.109 1.00 84.06 91 LEU A CA 1
ATOM 742 C C . LEU A 1 91 ? 8.388 -2.615 -3.127 1.00 84.06 91 LEU A C 1
ATOM 744 O O . LEU A 1 91 ? 8.037 -2.865 -1.977 1.00 84.06 91 LEU A O 1
ATOM 748 N N . LEU A 1 92 ? 8.625 -1.378 -3.564 1.00 83.62 92 LEU A N 1
ATOM 749 C CA . LEU A 1 92 ? 8.683 -0.206 -2.689 1.00 83.62 92 LEU A CA 1
ATOM 750 C C . LEU A 1 92 ? 7.426 0.655 -2.771 1.00 83.62 92 LEU A C 1
ATOM 752 O O . LEU A 1 92 ? 7.027 1.240 -1.769 1.00 83.62 92 LEU A O 1
ATOM 756 N N . ASP A 1 93 ? 6.795 0.722 -3.943 1.00 86.44 93 ASP A N 1
ATOM 757 C CA . ASP A 1 93 ? 5.556 1.469 -4.162 1.00 86.44 93 ASP A CA 1
ATOM 758 C C . ASP A 1 93 ? 4.603 0.716 -5.114 1.00 86.44 93 ASP A C 1
ATOM 760 O O . ASP A 1 93 ? 4.395 1.108 -6.275 1.00 86.44 93 ASP A O 1
ATOM 764 N N . PRO A 1 94 ? 4.005 -0.398 -4.638 1.00 90.62 94 PRO A N 1
ATOM 765 C CA . PRO A 1 94 ? 3.112 -1.215 -5.454 1.00 90.62 94 PRO A CA 1
ATOM 766 C C . PRO A 1 94 ? 1.908 -0.424 -5.983 1.00 90.62 94 PRO A C 1
ATOM 768 O O . PRO A 1 94 ? 1.407 -0.703 -7.072 1.00 90.62 94 PRO A O 1
ATOM 771 N N . ILE A 1 95 ? 1.440 0.575 -5.226 1.00 92.56 95 ILE A N 1
ATOM 772 C CA . ILE A 1 95 ? 0.289 1.404 -5.595 1.00 92.56 95 ILE A CA 1
ATOM 773 C C . ILE A 1 95 ? 0.617 2.251 -6.827 1.00 92.56 95 ILE A C 1
ATOM 775 O O . ILE A 1 95 ? -0.178 2.296 -7.772 1.00 92.56 95 ILE A O 1
ATOM 779 N N . SER A 1 96 ? 1.795 2.879 -6.853 1.00 89.75 96 SER A N 1
ATOM 780 C CA . SER A 1 96 ? 2.294 3.603 -8.025 1.00 89.75 96 SER A CA 1
ATOM 781 C C . SER A 1 96 ? 2.442 2.689 -9.236 1.00 89.75 96 SER A C 1
ATOM 783 O O . SER A 1 96 ? 1.934 3.028 -10.306 1.00 89.75 96 SER A O 1
ATOM 785 N N . TYR A 1 97 ? 3.027 1.498 -9.056 1.00 91.62 97 TYR A N 1
ATOM 786 C CA . TYR A 1 97 ? 3.143 0.504 -10.126 1.00 91.62 97 TYR A CA 1
ATOM 787 C C . TYR A 1 97 ? 1.779 0.161 -10.744 1.00 91.62 97 TYR A C 1
ATOM 789 O O . TYR A 1 97 ? 1.590 0.300 -11.954 1.00 91.62 97 TYR A O 1
ATOM 797 N N . PHE A 1 98 ? 0.796 -0.237 -9.929 1.00 94.38 98 PHE A N 1
ATOM 798 C CA . PHE A 1 98 ? -0.528 -0.595 -10.445 1.00 94.38 98 PHE A CA 1
ATOM 799 C C . PHE A 1 98 ? -1.238 0.590 -11.102 1.00 94.38 98 PHE A C 1
ATOM 801 O O . PHE A 1 98 ? -1.924 0.411 -12.105 1.00 94.38 98 PHE A O 1
ATOM 808 N N . THR A 1 99 ? -1.045 1.802 -10.580 1.00 93.81 99 THR A N 1
ATOM 809 C CA . THR A 1 99 ? -1.588 3.027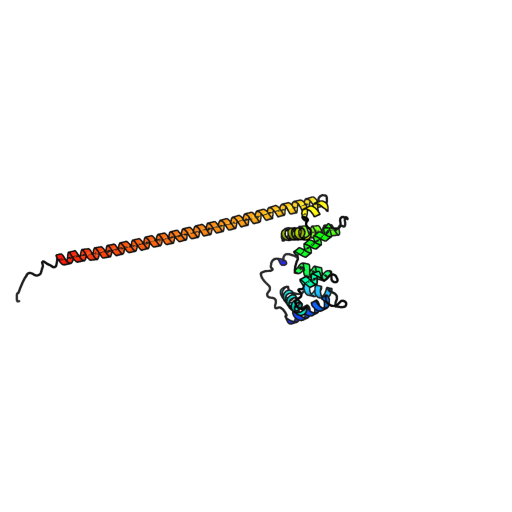 -11.178 1.00 93.81 99 THR A CA 1
ATOM 810 C C . THR A 1 99 ? -1.010 3.277 -12.574 1.00 93.81 99 THR A C 1
ATOM 812 O O . THR A 1 99 ? -1.757 3.634 -13.484 1.00 93.81 99 THR A O 1
ATOM 815 N N . GLU A 1 100 ? 0.294 3.059 -12.772 1.00 90.25 100 GLU A N 1
ATOM 816 C CA . GLU A 1 100 ? 0.948 3.173 -14.083 1.00 90.25 100 GLU A CA 1
ATOM 817 C C . GLU A 1 100 ? 0.500 2.087 -15.066 1.00 90.25 100 GLU A C 1
ATOM 819 O O . GLU A 1 100 ? 0.260 2.390 -16.237 1.00 90.25 100 GLU A O 1
ATOM 824 N N . VAL A 1 101 ? 0.343 0.843 -14.598 1.00 91.38 101 VAL A N 1
ATOM 825 C CA . VAL A 1 101 ? -0.189 -0.253 -15.422 1.00 91.38 101 VAL A CA 1
ATOM 826 C C . VAL A 1 101 ? -1.599 0.088 -15.897 1.00 91.38 101 VAL A C 1
ATOM 828 O O . VAL A 1 101 ? -1.863 0.030 -17.092 1.00 91.38 101 VAL A O 1
ATOM 831 N N . LEU A 1 102 ? -2.482 0.520 -14.991 1.00 92.44 102 LEU A N 1
ATOM 832 C CA . LEU A 1 102 ? -3.847 0.925 -15.341 1.00 92.44 102 LEU A CA 1
ATOM 833 C C . LEU A 1 102 ? -3.867 2.097 -16.322 1.00 92.44 102 LEU A C 1
ATOM 835 O O . LEU A 1 102 ? -4.643 2.085 -17.268 1.00 92.44 102 LEU A O 1
ATOM 839 N N . ASP A 1 103 ? -3.030 3.111 -16.108 1.00 90.06 103 ASP A N 1
ATOM 840 C CA . ASP A 1 103 ? -2.940 4.263 -17.006 1.00 90.06 103 ASP A CA 1
ATOM 841 C C . ASP A 1 103 ? -2.483 3.862 -18.409 1.00 90.06 103 ASP A C 1
ATOM 843 O O . ASP A 1 103 ? -3.061 4.321 -19.387 1.00 90.06 103 ASP A O 1
ATOM 847 N N . THR A 1 104 ? -1.483 2.986 -18.506 1.00 88.38 104 THR A N 1
ATOM 848 C CA . THR A 1 104 ? -0.982 2.484 -19.791 1.00 88.38 104 THR A CA 1
ATOM 849 C C . THR A 1 104 ? -2.062 1.672 -20.501 1.00 88.38 104 THR A C 1
ATOM 851 O O . THR A 1 104 ? -2.424 1.999 -21.625 1.00 88.38 104 THR A O 1
ATOM 854 N N . SER A 1 105 ? -2.685 0.718 -19.804 1.00 87.75 105 SER A N 1
ATOM 855 C CA . SER A 1 105 ? -3.746 -0.131 -20.361 1.00 87.75 105 SER A CA 1
ATOM 856 C C . SER A 1 105 ? -5.039 0.613 -20.725 1.00 87.75 105 SER A C 1
ATOM 858 O O . SER A 1 105 ? -5.897 0.051 -21.399 1.00 87.75 105 SER A O 1
ATOM 860 N N . LEU A 1 106 ? -5.223 1.849 -20.249 1.00 86.12 106 LEU A N 1
ATOM 861 C CA . LEU A 1 106 ? -6.394 2.686 -20.541 1.00 86.12 106 LEU A CA 1
ATOM 862 C C . LEU A 1 106 ? -6.110 3.804 -21.559 1.00 86.12 106 LEU A C 1
ATOM 864 O O . LEU A 1 106 ? -7.046 4.482 -21.984 1.00 86.12 106 LEU A O 1
ATOM 868 N N . LYS A 1 107 ? -4.845 4.032 -21.935 1.00 79.38 107 LYS A N 1
ATOM 869 C CA . LYS A 1 107 ? -4.456 5.047 -22.929 1.00 79.38 107 LYS A CA 1
ATOM 870 C C . LYS A 1 107 ? -4.726 4.589 -24.356 1.00 79.38 107 LYS A C 1
ATOM 872 O O . LYS A 1 107 ? -5.196 5.394 -25.165 1.00 79.38 107 LYS A O 1
ATOM 877 N N . ASP A 1 108 ? -4.482 3.316 -24.636 1.00 65.62 108 ASP A N 1
ATOM 878 C CA . ASP A 1 108 ? -4.636 2.762 -25.972 1.00 65.62 108 ASP A CA 1
ATOM 879 C C . ASP A 1 108 ? -6.096 2.356 -26.199 1.00 65.62 108 ASP A C 1
ATOM 881 O O . ASP A 1 108 ? -6.629 1.390 -25.658 1.00 65.62 108 ASP A O 1
ATOM 885 N N . LYS A 1 109 ? -6.798 3.188 -26.976 1.00 59.19 109 LYS A N 1
ATOM 886 C CA . LYS A 1 109 ? -8.204 2.967 -27.357 1.00 59.19 109 LYS A CA 1
ATOM 887 C C . LYS A 1 109 ? -8.358 1.880 -28.422 1.00 59.19 109 LYS A C 1
ATOM 889 O O . LYS A 1 109 ? -9.484 1.457 -28.700 1.00 59.19 109 LYS A O 1
ATOM 894 N N . GLU A 1 110 ? -7.254 1.459 -29.034 1.00 54.16 110 GLU A N 1
ATOM 895 C CA . GLU A 1 110 ? -7.236 0.378 -30.009 1.00 54.16 110 GLU A CA 1
ATOM 896 C C . GLU A 1 110 ? -7.223 -0.980 -29.309 1.00 54.16 110 GLU A C 1
ATOM 898 O O . GLU A 1 110 ? -6.726 -1.153 -28.205 1.00 54.16 110 GLU A O 1
ATOM 903 N N . HIS A 1 111 ? -7.915 -1.934 -29.919 1.00 52.66 111 HIS A N 1
ATOM 904 C CA . HIS A 1 111 ? -8.454 -3.130 -29.284 1.00 52.66 111 HIS A CA 1
ATOM 905 C C . HIS A 1 111 ? -7.432 -4.230 -28.980 1.00 52.66 111 HIS A C 1
ATOM 907 O O . HIS A 1 111 ? -7.796 -5.406 -29.067 1.00 52.66 111 HIS A O 1
ATOM 913 N N . ASP A 1 112 ? -6.205 -3.885 -28.605 1.00 56.97 112 ASP A N 1
ATOM 914 C CA . ASP A 1 112 ? -5.209 -4.903 -28.325 1.00 56.97 112 ASP A CA 1
ATOM 915 C C . ASP A 1 112 ? -5.633 -5.739 -27.107 1.00 56.97 112 ASP A C 1
ATOM 917 O O . ASP A 1 112 ? -6.051 -5.244 -26.053 1.00 56.97 112 ASP A O 1
ATOM 921 N N . PHE A 1 113 ? -5.640 -7.055 -27.297 1.00 58.72 113 PHE A N 1
ATOM 922 C CA . PHE A 1 113 ? -6.138 -8.013 -26.312 1.00 58.72 113 PHE A CA 1
ATOM 923 C C . PHE A 1 113 ? -5.289 -7.971 -25.030 1.00 58.72 113 PHE A C 1
ATOM 925 O O . PHE A 1 113 ? -5.804 -8.173 -23.927 1.00 58.72 113 PHE A O 1
ATOM 932 N N . HIS A 1 114 ? -4.005 -7.641 -25.177 1.00 60.66 114 HIS A N 1
ATOM 933 C CA . HIS A 1 114 ? -3.020 -7.610 -24.103 1.00 60.66 114 HIS A CA 1
ATOM 934 C C . HIS A 1 114 ? -3.261 -6.499 -23.069 1.00 60.66 114 HIS A C 1
ATOM 936 O O . HIS A 1 114 ? -3.096 -6.744 -21.870 1.00 60.66 114 HIS A O 1
ATOM 942 N N . ASP A 1 115 ? -3.735 -5.321 -23.481 1.00 69.44 115 ASP A N 1
ATOM 943 C CA . ASP A 1 115 ? -4.005 -4.217 -22.547 1.00 69.44 115 ASP A CA 1
ATOM 944 C C . ASP A 1 115 ? -5.256 -4.464 -21.706 1.00 69.44 115 ASP A C 1
ATOM 946 O O . ASP A 1 115 ? -5.296 -4.165 -20.509 1.00 69.44 115 ASP A O 1
ATOM 950 N N . LYS A 1 116 ? -6.263 -5.117 -22.295 1.00 74.31 116 LYS A N 1
ATOM 951 C CA . LYS A 1 116 ? -7.455 -5.556 -21.558 1.00 74.31 116 LYS A CA 1
ATOM 952 C C . LYS A 1 116 ? -7.118 -6.624 -20.519 1.00 74.31 116 LYS A C 1
ATOM 954 O O . LYS A 1 116 ? -7.699 -6.599 -19.435 1.00 74.31 116 LYS A O 1
ATOM 959 N N . ASP A 1 117 ? -6.176 -7.523 -20.812 1.00 83.19 117 ASP A N 1
ATOM 960 C CA . ASP A 1 117 ? -5.703 -8.517 -19.841 1.00 83.19 117 ASP A CA 1
ATOM 961 C C . ASP A 1 117 ? -4.981 -7.856 -18.660 1.00 83.19 117 ASP A C 1
ATOM 963 O O . ASP A 1 117 ? -5.279 -8.158 -17.504 1.00 83.19 117 ASP A O 1
ATOM 967 N N . ALA A 1 118 ? -4.088 -6.897 -18.921 1.00 88.06 118 ALA A N 1
ATOM 968 C CA . ALA A 1 118 ? -3.397 -6.163 -17.864 1.00 88.06 118 ALA A CA 1
ATOM 969 C C . ALA A 1 118 ? -4.375 -5.376 -16.972 1.00 88.06 118 ALA A C 1
ATOM 971 O O . ALA A 1 118 ? -4.314 -5.504 -15.744 1.00 88.06 118 ALA A O 1
ATOM 972 N N . LEU A 1 119 ? -5.326 -4.648 -17.570 1.00 89.44 119 LEU A N 1
ATOM 973 C CA . LEU A 1 119 ? -6.398 -3.961 -16.846 1.00 89.44 119 LEU A CA 1
ATOM 974 C C . LEU A 1 119 ? -7.190 -4.938 -15.963 1.00 89.44 119 LEU A C 1
ATOM 976 O O . LEU A 1 119 ? -7.330 -4.714 -14.760 1.00 89.44 119 LEU A O 1
ATOM 980 N N . MET A 1 120 ? -7.680 -6.038 -16.540 1.00 88.88 120 MET A N 1
ATOM 981 C CA . MET A 1 120 ? -8.477 -7.037 -15.824 1.00 88.88 120 MET A CA 1
ATOM 982 C C . MET A 1 120 ? -7.687 -7.675 -14.680 1.00 88.88 120 MET A C 1
ATOM 984 O O . MET A 1 120 ? -8.184 -7.770 -13.556 1.00 88.88 120 MET A O 1
ATOM 988 N N . ARG A 1 121 ? -6.437 -8.070 -14.937 1.00 91.38 121 ARG A N 1
ATOM 989 C CA . ARG A 1 121 ? -5.557 -8.687 -13.944 1.00 91.38 121 ARG A CA 1
ATOM 990 C C . ARG A 1 121 ? -5.363 -7.776 -12.740 1.00 91.38 121 ARG A C 1
ATOM 992 O O . ARG A 1 121 ? -5.484 -8.249 -11.610 1.00 91.38 121 ARG A O 1
ATOM 999 N N . VAL A 1 122 ? -5.109 -6.483 -12.952 1.00 93.19 122 VAL A N 1
ATOM 1000 C CA . VAL A 1 122 ? -4.973 -5.525 -11.845 1.00 93.19 122 VAL A CA 1
ATOM 1001 C C . VAL A 1 122 ? -6.297 -5.377 -11.098 1.00 93.19 122 VAL A C 1
ATOM 1003 O O . VAL A 1 122 ? -6.336 -5.580 -9.887 1.00 93.19 122 VAL A O 1
ATOM 1006 N N . ILE A 1 123 ? -7.400 -5.098 -11.796 1.00 92.94 123 ILE A N 1
ATOM 1007 C CA . ILE A 1 123 ? -8.701 -4.884 -11.149 1.00 92.94 123 ILE A CA 1
ATOM 1008 C C . ILE A 1 123 ? -9.125 -6.099 -10.309 1.00 92.94 123 ILE A C 1
ATOM 1010 O O . ILE A 1 123 ? -9.473 -5.944 -9.139 1.00 92.94 123 ILE A O 1
ATOM 1014 N N . VAL A 1 124 ? -9.047 -7.311 -10.859 1.00 92.12 124 VAL A N 1
ATOM 1015 C CA . VAL A 1 124 ? -9.511 -8.530 -10.179 1.00 92.12 124 VAL A CA 1
ATOM 1016 C C . VAL A 1 124 ? -8.595 -8.922 -9.025 1.00 92.12 124 VAL A C 1
ATOM 1018 O O . VAL A 1 124 ? -9.077 -9.199 -7.928 1.00 92.12 124 VAL A O 1
ATOM 1021 N N . THR A 1 125 ? -7.273 -8.929 -9.225 1.00 92.94 125 THR A N 1
ATOM 1022 C CA . THR A 1 125 ? -6.344 -9.385 -8.172 1.00 92.94 125 THR A CA 1
ATOM 1023 C C . THR A 1 125 ? -6.210 -8.396 -7.016 1.00 92.94 125 THR A C 1
ATOM 1025 O O . THR A 1 125 ? -5.813 -8.797 -5.918 1.00 92.94 125 THR A O 1
ATOM 1028 N N . ARG A 1 126 ? -6.536 -7.114 -7.236 1.00 93.50 126 ARG A N 1
ATOM 1029 C CA . ARG A 1 126 ? -6.437 -6.064 -6.211 1.00 93.50 126 ARG A CA 1
ATOM 1030 C C . ARG A 1 126 ? -7.768 -5.722 -5.546 1.00 93.50 126 ARG A C 1
ATOM 1032 O O . ARG A 1 126 ? -7.745 -5.123 -4.473 1.00 93.50 126 ARG A O 1
ATOM 1039 N N . ALA A 1 127 ? -8.905 -6.131 -6.120 1.00 90.56 127 ALA A N 1
ATOM 1040 C CA . ALA A 1 127 ? -10.254 -5.816 -5.636 1.00 90.56 127 ALA A CA 1
ATOM 1041 C C . ALA A 1 127 ? -10.427 -5.998 -4.120 1.00 90.56 127 ALA A C 1
ATOM 1043 O O . ALA A 1 127 ? -10.857 -5.079 -3.433 1.00 90.56 127 ALA A O 1
ATOM 1044 N N . GLY A 1 128 ? -10.033 -7.156 -3.586 1.00 83.94 128 GLY A N 1
ATOM 1045 C CA . GLY A 1 128 ? -10.172 -7.479 -2.160 1.00 83.94 128 GLY A CA 1
ATOM 1046 C C . GLY A 1 128 ? -9.004 -7.047 -1.269 1.00 83.94 128 GLY A C 1
ATOM 1047 O O . GLY A 1 128 ? -8.953 -7.463 -0.115 1.00 83.94 128 GLY A O 1
ATOM 1048 N N . ARG A 1 129 ? -8.031 -6.292 -1.796 1.00 86.50 129 ARG A N 1
ATOM 1049 C CA . ARG A 1 129 ? -6.797 -5.937 -1.081 1.00 86.50 129 ARG A CA 1
ATOM 1050 C C . ARG A 1 129 ? -6.657 -4.425 -0.962 1.00 86.50 129 ARG A C 1
ATOM 1052 O O . ARG A 1 129 ? -7.041 -3.855 0.049 1.00 86.50 129 ARG A O 1
ATOM 1059 N N . ASP A 1 130 ? -6.143 -3.781 -1.998 1.00 91.81 130 ASP A N 1
ATOM 1060 C CA . ASP A 1 130 ? -5.739 -2.372 -1.989 1.00 91.81 130 ASP A CA 1
ATOM 1061 C C . ASP A 1 130 ? -6.243 -1.601 -3.218 1.00 91.81 130 ASP A C 1
ATOM 1063 O O . ASP A 1 130 ? -5.797 -0.483 -3.471 1.00 91.81 130 ASP A O 1
ATOM 1067 N N . LEU A 1 131 ? -7.215 -2.144 -3.965 1.00 93.00 131 LEU A N 1
ATOM 1068 C CA . LEU A 1 131 ? -7.804 -1.432 -5.104 1.00 93.00 131 LEU A CA 1
ATOM 1069 C C . LEU A 1 131 ? -8.385 -0.070 -4.699 1.00 93.00 131 LEU A C 1
ATOM 1071 O O . LEU A 1 131 ? -8.402 0.845 -5.515 1.00 93.00 131 LEU A O 1
ATOM 1075 N N . LYS A 1 132 ? -8.811 0.106 -3.440 1.00 91.44 132 LYS A N 1
ATOM 1076 C CA . LYS A 1 132 ? -9.191 1.417 -2.893 1.00 91.44 132 LYS A CA 1
ATOM 1077 C C . LYS A 1 132 ? -8.053 2.436 -2.973 1.00 91.44 132 LYS A C 1
ATOM 1079 O O . LYS A 1 132 ? -8.237 3.493 -3.569 1.00 91.44 132 LYS A O 1
ATOM 1084 N N . LEU A 1 133 ? -6.879 2.079 -2.458 1.00 93.69 133 LEU A N 1
ATOM 1085 C CA . LEU A 1 133 ? -5.694 2.936 -2.481 1.00 93.69 133 LEU A CA 1
ATOM 1086 C C . LEU A 1 133 ? -5.241 3.213 -3.918 1.00 93.69 133 LEU A C 1
ATOM 1088 O O . LEU A 1 133 ? -4.890 4.338 -4.254 1.00 93.69 133 LEU A O 1
ATOM 1092 N N . ILE A 1 134 ? -5.335 2.212 -4.799 1.00 95.12 134 ILE A N 1
ATOM 1093 C CA . ILE A 1 134 ? -5.038 2.377 -6.228 1.00 95.12 134 ILE A CA 1
ATOM 1094 C C . ILE A 1 134 ? -6.022 3.361 -6.886 1.00 95.12 134 ILE A C 1
ATOM 1096 O O . ILE A 1 134 ? -5.590 4.234 -7.633 1.00 95.12 134 ILE A O 1
ATOM 1100 N N . LYS A 1 135 ? -7.332 3.282 -6.594 1.00 93.50 135 LYS A N 1
ATOM 1101 C CA . LYS A 1 135 ? -8.343 4.240 -7.095 1.00 93.50 135 LYS A CA 1
ATOM 1102 C C . LYS A 1 135 ? -8.018 5.676 -6.659 1.00 93.50 135 LYS A C 1
ATOM 1104 O O . LYS A 1 135 ? -8.102 6.594 -7.474 1.00 93.50 135 LYS A O 1
ATOM 1109 N N . GLU A 1 136 ? -7.659 5.865 -5.392 1.00 94.50 136 GLU A N 1
ATOM 1110 C CA . GLU A 1 136 ? -7.325 7.171 -4.806 1.00 94.50 136 GLU A CA 1
ATOM 1111 C C . GLU A 1 136 ? -6.026 7.748 -5.389 1.00 94.50 136 GLU A C 1
ATOM 1113 O O . GLU A 1 136 ? -5.983 8.919 -5.782 1.00 94.50 136 GLU A O 1
ATOM 1118 N N . ALA A 1 137 ? -4.991 6.916 -5.530 1.00 95.12 137 ALA A N 1
ATOM 1119 C CA . ALA A 1 137 ? -3.730 7.297 -6.160 1.00 95.12 137 ALA A CA 1
ATOM 1120 C C . ALA A 1 137 ? -3.918 7.635 -7.646 1.00 95.12 137 ALA A C 1
ATOM 1122 O O . ALA A 1 137 ? -3.390 8.643 -8.124 1.00 95.12 137 ALA A O 1
ATOM 1123 N N . TYR A 1 138 ? -4.723 6.849 -8.369 1.00 95.38 138 TYR A N 1
ATOM 1124 C CA . TYR A 1 138 ? -5.066 7.116 -9.764 1.00 95.38 138 TYR A CA 1
ATOM 1125 C C . TYR A 1 138 ? -5.782 8.462 -9.913 1.00 95.38 138 TYR A C 1
ATOM 1127 O O . TYR A 1 138 ? -5.389 9.273 -10.751 1.00 95.38 138 TYR A O 1
ATOM 1135 N N . PHE A 1 139 ? -6.781 8.744 -9.068 1.00 95.50 139 PHE A N 1
ATOM 1136 C CA . PHE A 1 139 ? -7.478 10.031 -9.077 1.00 95.50 139 PHE A CA 1
ATOM 1137 C C . PHE A 1 139 ? -6.526 11.195 -8.782 1.00 95.50 139 PHE A C 1
ATOM 1139 O O . PHE A 1 139 ? -6.516 12.173 -9.525 1.00 95.50 139 PHE A O 1
ATOM 1146 N N . THR A 1 140 ? -5.675 11.059 -7.764 1.00 96.19 140 THR A N 1
ATOM 1147 C CA . THR A 1 140 ? -4.682 12.080 -7.395 1.00 96.19 140 THR A CA 1
ATOM 1148 C C . THR A 1 140 ? -3.711 12.377 -8.542 1.00 96.19 140 THR A C 1
ATOM 1150 O O . THR A 1 140 ? -3.417 13.538 -8.812 1.00 96.19 140 THR A O 1
ATOM 1153 N N . ARG A 1 141 ? -3.234 11.349 -9.259 1.00 92.44 141 ARG A N 1
ATOM 1154 C CA . ARG A 1 141 ? -2.255 11.516 -10.349 1.00 92.44 141 ARG A CA 1
ATOM 1155 C C . ARG A 1 141 ? -2.864 11.939 -11.685 1.00 92.44 141 ARG A C 1
ATOM 1157 O O . ARG A 1 141 ? -2.181 12.575 -12.482 1.00 92.44 141 ARG A O 1
ATOM 1164 N N . LYS A 1 142 ? -4.102 11.533 -11.981 1.00 91.44 142 LYS A N 1
ATOM 1165 C CA . LYS A 1 142 ? -4.723 11.702 -13.311 1.00 91.44 142 LYS A CA 1
ATOM 1166 C C . LYS A 1 142 ? -5.881 12.691 -13.335 1.00 91.44 142 LYS A C 1
ATOM 1168 O O . LYS A 1 142 ? -6.338 13.051 -14.417 1.00 91.44 142 LYS A O 1
ATOM 1173 N N . GLY A 1 143 ? -6.386 13.099 -12.173 1.00 93.38 143 GLY A N 1
ATOM 1174 C CA . GLY A 1 143 ? -7.540 13.992 -12.041 1.00 93.38 143 GLY A CA 1
ATOM 1175 C C . GLY A 1 143 ? -8.863 13.387 -12.522 1.00 93.38 143 GLY A C 1
ATOM 1176 O O . GLY A 1 143 ? -9.850 14.104 -12.664 1.00 93.38 143 GLY A O 1
ATOM 1177 N N . LYS A 1 144 ? -8.902 12.078 -12.803 1.00 92.44 144 LYS A N 1
ATOM 1178 C CA . LYS A 1 144 ? -10.080 11.360 -13.309 1.00 92.44 144 LYS A CA 1
ATOM 1179 C C . LYS A 1 144 ? -10.339 10.127 -12.465 1.00 92.44 144 LYS A C 1
ATOM 1181 O O . LYS A 1 144 ? -9.400 9.451 -12.046 1.00 92.44 144 LYS A O 1
ATOM 1186 N N . LYS A 1 145 ? -11.612 9.817 -12.212 1.00 92.94 145 LYS A N 1
ATOM 1187 C CA . LYS A 1 145 ? -11.964 8.595 -11.486 1.00 92.94 145 LYS A CA 1
ATOM 1188 C C . LYS A 1 145 ? -11.700 7.394 -12.385 1.00 92.94 145 LYS A C 1
ATOM 1190 O O . LYS A 1 145 ? -12.131 7.369 -13.534 1.00 92.94 145 LYS A O 1
ATOM 1195 N N . LEU A 1 146 ? -11.043 6.380 -11.830 1.00 92.69 146 LEU A N 1
ATOM 1196 C CA . LEU A 1 146 ? -10.693 5.160 -12.557 1.00 92.69 146 LEU A CA 1
ATOM 1197 C C . LEU A 1 146 ? -11.918 4.494 -13.211 1.00 92.69 146 LEU A C 1
ATOM 1199 O O . LEU A 1 146 ? -11.843 4.067 -14.358 1.00 92.69 146 LEU A O 1
ATOM 1203 N N . ILE A 1 147 ? -13.057 4.450 -12.510 1.00 90.94 147 ILE A N 1
ATOM 1204 C CA . ILE A 1 147 ? -14.291 3.837 -13.024 1.00 90.94 147 ILE A CA 1
ATOM 1205 C C . ILE A 1 147 ? -14.857 4.566 -14.248 1.00 90.94 147 ILE A C 1
ATOM 1207 O O . ILE A 1 147 ? -15.344 3.911 -15.167 1.00 90.94 147 ILE A O 1
ATOM 1211 N N . ASP A 1 148 ? -14.738 5.893 -14.295 1.00 91.06 148 ASP A N 1
ATOM 1212 C CA . ASP A 1 148 ? -15.222 6.698 -15.418 1.00 91.06 148 ASP A CA 1
ATOM 1213 C C . ASP A 1 148 ? -14.354 6.422 -16.654 1.00 91.06 148 ASP A C 1
ATOM 1215 O O . ASP A 1 148 ? -14.868 6.094 -17.721 1.00 91.06 148 ASP A O 1
ATOM 1219 N N . VAL A 1 149 ? -13.025 6.419 -16.481 1.00 90.56 149 VAL A N 1
ATOM 1220 C CA . VAL A 1 149 ? -12.072 6.114 -17.565 1.00 90.56 149 VAL A CA 1
ATOM 1221 C C . VAL A 1 149 ? -12.278 4.697 -18.112 1.00 90.56 149 VAL A C 1
ATOM 1223 O O . VAL A 1 149 ? -12.277 4.495 -19.328 1.00 90.56 149 VAL A O 1
ATOM 1226 N N . ILE A 1 150 ? -12.502 3.711 -17.237 1.00 88.88 150 ILE A N 1
ATOM 1227 C CA . ILE A 1 150 ? -12.839 2.340 -17.645 1.00 88.88 150 ILE A CA 1
ATOM 1228 C C . ILE A 1 150 ? -14.180 2.317 -18.386 1.00 88.88 150 ILE A C 1
ATOM 1230 O O . ILE A 1 150 ? -14.306 1.645 -19.410 1.00 88.88 150 ILE A O 1
ATOM 1234 N N . GLY A 1 151 ? -15.182 3.043 -17.892 1.00 87.56 151 GLY A N 1
ATOM 1235 C CA . GLY A 1 151 ? -16.505 3.128 -18.502 1.00 87.56 151 GLY A CA 1
ATOM 1236 C C . GLY A 1 151 ? -16.485 3.705 -19.919 1.00 87.56 151 GLY A C 1
ATOM 1237 O O . GLY A 1 151 ? -17.290 3.270 -20.748 1.00 87.56 151 GLY A O 1
ATOM 1238 N N . ASP A 1 152 ? -15.563 4.623 -20.197 1.00 86.19 152 ASP A N 1
ATOM 1239 C CA . ASP A 1 152 ? -15.365 5.229 -21.516 1.00 86.19 152 ASP A CA 1
ATOM 1240 C C . ASP A 1 152 ? -14.532 4.341 -22.452 1.00 86.19 152 ASP A C 1
ATOM 1242 O O . ASP A 1 152 ? -14.769 4.302 -23.661 1.00 86.19 152 ASP A O 1
ATOM 1246 N N . SER A 1 153 ? -13.570 3.601 -21.895 1.00 82.12 153 SER A N 1
ATOM 1247 C CA . SER A 1 153 ? -12.606 2.797 -22.664 1.00 82.12 153 SER A CA 1
ATOM 1248 C C . SER A 1 153 ? -13.086 1.367 -22.936 1.00 82.12 153 SER A C 1
ATOM 1250 O O . SER A 1 153 ? -12.513 0.656 -23.760 1.00 82.12 153 SER A O 1
ATOM 1252 N N . THR A 1 154 ? -14.151 0.916 -22.264 1.00 82.75 154 THR A N 1
ATOM 1253 C CA . THR A 1 154 ? -14.630 -0.473 -22.325 1.00 82.75 154 THR A CA 1
ATOM 1254 C C . THR A 1 154 ? -16.105 -0.568 -22.709 1.00 82.75 154 THR A C 1
ATOM 1256 O O . THR A 1 154 ? -16.888 0.361 -22.516 1.00 82.75 154 THR A O 1
ATOM 1259 N N . LYS A 1 155 ? -16.508 -1.699 -23.301 1.00 82.56 155 LYS A N 1
ATOM 1260 C CA . LYS A 1 155 ? -17.870 -1.927 -23.816 1.00 82.56 155 LYS A CA 1
ATOM 1261 C C . LYS A 1 155 ? -18.362 -3.338 -23.482 1.00 82.56 155 LYS A C 1
ATOM 1263 O O . LYS A 1 155 ? -17.568 -4.226 -23.176 1.00 82.56 155 LYS A O 1
ATOM 1268 N N . GLY A 1 156 ? -19.677 -3.540 -23.571 1.00 85.38 156 GLY A N 1
ATOM 1269 C CA . GLY A 1 156 ? -20.320 -4.848 -23.406 1.00 85.38 156 GLY A CA 1
ATOM 1270 C C . GLY A 1 156 ? -20.131 -5.456 -22.013 1.00 85.38 156 GLY A C 1
ATOM 1271 O O . GLY A 1 156 ? -19.993 -4.741 -21.020 1.00 85.38 156 GLY A O 1
ATOM 1272 N N . HIS A 1 157 ? -20.112 -6.790 -21.941 1.00 85.69 157 HIS A N 1
ATOM 1273 C CA . HIS A 1 157 ? -20.025 -7.542 -20.680 1.00 85.69 157 HIS A CA 1
ATOM 1274 C C . HIS A 1 157 ? -18.813 -7.173 -19.825 1.00 85.69 157 HIS A C 1
ATOM 1276 O O . HIS A 1 157 ? -18.914 -7.164 -18.602 1.00 85.69 157 HIS A O 1
ATOM 1282 N N . TYR A 1 158 ? -17.699 -6.803 -20.458 1.00 81.75 158 TYR A N 1
ATOM 1283 C CA . TYR A 1 158 ? -16.501 -6.361 -19.753 1.00 81.75 158 TYR A CA 1
ATOM 1284 C C . TYR A 1 158 ? -16.780 -5.130 -18.878 1.00 81.75 158 TYR A C 1
ATOM 1286 O O . TYR A 1 158 ? -16.477 -5.125 -17.686 1.00 81.75 158 TYR A O 1
ATOM 1294 N N . LYS A 1 159 ? -17.424 -4.103 -19.450 1.00 86.06 159 LYS A N 1
ATOM 1295 C CA . LYS A 1 159 ? -17.792 -2.879 -18.724 1.00 86.06 159 LYS A CA 1
ATOM 1296 C C . LYS A 1 159 ? -18.746 -3.181 -17.571 1.00 86.06 159 LYS A C 1
ATOM 1298 O O . LYS A 1 159 ? -18.570 -2.647 -16.475 1.00 86.06 159 LYS A O 1
ATOM 1303 N N . HIS A 1 160 ? -19.746 -4.030 -17.818 1.00 89.88 160 HIS A N 1
ATOM 1304 C CA . HIS A 1 160 ? -20.725 -4.419 -16.803 1.00 89.88 160 HIS A CA 1
ATOM 1305 C C . HIS A 1 160 ? -20.057 -5.128 -15.627 1.00 89.88 160 HIS A C 1
ATOM 1307 O O . HIS A 1 160 ? -20.237 -4.703 -14.491 1.00 89.88 160 HIS A O 1
ATOM 1313 N N . PHE A 1 161 ? -19.202 -6.112 -15.907 1.00 89.88 161 PHE A N 1
ATOM 1314 C CA . PHE A 1 161 ? -18.473 -6.848 -14.881 1.00 89.88 161 PHE A CA 1
ATOM 1315 C C . PHE A 1 161 ? -17.640 -5.925 -13.983 1.00 89.88 161 PHE A C 1
ATOM 1317 O O . PHE A 1 161 ? -17.759 -5.984 -12.760 1.00 89.88 161 PHE A O 1
ATOM 1324 N N . VAL A 1 162 ? -16.828 -5.037 -14.571 1.00 88.25 162 VAL A N 1
ATOM 1325 C CA . VAL A 1 162 ? -15.990 -4.123 -13.779 1.00 88.25 162 VAL A CA 1
ATOM 1326 C C . VAL A 1 162 ? -16.847 -3.145 -12.970 1.00 88.25 162 VAL A C 1
ATOM 1328 O O . VAL A 1 162 ? -16.552 -2.888 -11.804 1.00 88.25 162 VAL A O 1
ATOM 1331 N N . SER A 1 163 ? -17.940 -2.642 -13.546 1.00 89.75 163 SER A N 1
ATOM 1332 C CA . SER A 1 163 ? -18.867 -1.746 -12.842 1.00 89.75 163 SER A CA 1
ATOM 1333 C C . SER A 1 163 ? -19.533 -2.429 -11.646 1.00 89.75 163 SER A C 1
ATOM 1335 O O . SER A 1 163 ? -19.627 -1.844 -10.565 1.00 89.75 163 SER A O 1
ATOM 1337 N N . ASP A 1 164 ? -19.965 -3.678 -11.817 1.00 91.81 164 ASP A N 1
ATOM 1338 C CA . ASP A 1 164 ? -20.589 -4.465 -10.756 1.00 91.81 164 ASP A CA 1
ATOM 1339 C C . ASP A 1 164 ? -19.586 -4.809 -9.649 1.00 91.81 164 ASP A C 1
ATOM 1341 O O . ASP A 1 164 ? -19.916 -4.700 -8.466 1.00 91.81 164 ASP A O 1
ATOM 1345 N N . LEU A 1 165 ? -18.343 -5.133 -10.019 1.00 91.44 165 LEU A N 1
ATOM 1346 C CA . LEU A 1 165 ? -17.254 -5.353 -9.071 1.00 91.44 165 LEU A CA 1
ATOM 1347 C C . LEU A 1 165 ? -16.988 -4.102 -8.226 1.00 91.44 165 LEU A C 1
ATOM 1349 O O . LEU A 1 165 ? -16.940 -4.190 -7.002 1.00 91.44 165 LEU A O 1
ATOM 1353 N N . PHE A 1 166 ? -16.869 -2.927 -8.849 1.00 90.19 166 PHE A N 1
ATOM 1354 C CA . PHE A 1 166 ? -16.644 -1.673 -8.120 1.00 90.19 166 PHE A CA 1
ATOM 1355 C C . PHE A 1 166 ? -17.801 -1.361 -7.170 1.00 90.19 166 PHE A C 1
ATOM 1357 O O . PHE A 1 166 ? -17.561 -1.024 -6.011 1.00 90.19 166 PHE A O 1
ATOM 1364 N N . ARG A 1 167 ? -19.049 -1.550 -7.622 1.00 90.06 167 ARG A N 1
ATOM 1365 C CA . ARG A 1 167 ? -20.234 -1.384 -6.772 1.00 90.06 167 ARG A CA 1
ATOM 1366 C C . ARG A 1 167 ? -20.183 -2.310 -5.559 1.00 90.06 167 ARG A C 1
ATOM 1368 O O . ARG A 1 167 ? -20.510 -1.882 -4.455 1.00 90.06 167 ARG A O 1
ATOM 1375 N N . ARG A 1 168 ? -19.779 -3.571 -5.745 1.00 90.06 168 ARG A N 1
ATOM 1376 C CA . ARG A 1 168 ? -19.664 -4.529 -4.641 1.00 90.06 168 ARG A CA 1
ATOM 1377 C C . ARG A 1 168 ? -18.627 -4.080 -3.615 1.00 90.06 168 ARG A C 1
ATOM 1379 O O . ARG A 1 168 ? -18.928 -4.077 -2.426 1.00 90.06 168 ARG A O 1
ATOM 1386 N N . LEU A 1 169 ? -17.463 -3.627 -4.074 1.00 88.94 169 LEU A N 1
ATOM 1387 C CA . LEU A 1 169 ? -16.404 -3.138 -3.191 1.00 88.94 169 LEU A CA 1
ATOM 1388 C C . LEU A 1 169 ? -16.849 -1.927 -2.365 1.00 88.94 169 LEU A C 1
ATOM 1390 O O . LEU A 1 169 ? -16.558 -1.865 -1.177 1.00 88.94 169 LEU A O 1
ATOM 1394 N N . GLU A 1 170 ? -17.610 -0.997 -2.944 1.00 88.00 170 GLU A N 1
ATOM 1395 C CA . GLU A 1 170 ? -18.155 0.146 -2.196 1.00 88.00 170 GLU A CA 1
ATOM 1396 C C . GLU A 1 170 ? -19.132 -0.269 -1.084 1.00 88.00 170 GLU A C 1
ATOM 1398 O O . GLU A 1 170 ? -19.220 0.401 -0.051 1.00 88.00 170 GLU A O 1
ATOM 1403 N N . VAL A 1 171 ? -19.888 -1.353 -1.285 1.00 89.44 171 VAL A N 1
ATOM 1404 C CA . VAL A 1 171 ? -20.770 -1.912 -0.249 1.00 89.44 171 VAL A CA 1
ATOM 1405 C C . VAL A 1 171 ? -19.937 -2.526 0.871 1.00 89.44 171 VAL A C 1
ATOM 1407 O O . VAL A 1 171 ? -20.171 -2.197 2.035 1.00 89.44 171 VAL A O 1
ATOM 1410 N N . ASP A 1 172 ? -18.941 -3.342 0.520 1.00 87.31 172 ASP A N 1
ATOM 1411 C CA . ASP A 1 172 ? -18.063 -4.003 1.486 1.00 87.31 172 ASP A CA 1
ATOM 1412 C C . ASP A 1 172 ? -17.265 -2.966 2.316 1.00 87.31 172 ASP A C 1
ATOM 1414 O O . ASP A 1 172 ? -17.118 -3.115 3.530 1.00 87.31 172 ASP A O 1
ATOM 1418 N N . GLU A 1 173 ? -16.802 -1.868 1.699 1.00 86.00 173 GLU A N 1
ATOM 1419 C CA . GLU A 1 173 ? -16.144 -0.741 2.385 1.00 86.00 173 GLU A CA 1
ATOM 1420 C C . GLU A 1 173 ? -17.078 -0.082 3.420 1.00 86.00 173 GLU A C 1
ATOM 1422 O O . GLU A 1 173 ? -16.713 0.083 4.586 1.00 86.00 173 GLU A O 1
ATOM 1427 N N . LYS A 1 174 ? -18.319 0.238 3.027 1.00 89.12 174 LYS A N 1
ATOM 1428 C CA . LYS A 1 174 ? -19.317 0.841 3.929 1.00 89.12 174 LYS A CA 1
ATOM 1429 C C . LYS A 1 174 ? -19.715 -0.096 5.065 1.00 89.12 174 LYS A C 1
ATOM 1431 O O . LYS A 1 174 ? -20.049 0.373 6.154 1.00 89.12 174 LYS A O 1
ATOM 1436 N N . GLU A 1 175 ? -19.742 -1.402 4.821 1.00 91.06 175 GLU A N 1
ATOM 1437 C CA . GLU A 1 175 ? -20.047 -2.397 5.846 1.00 91.06 175 GLU A CA 1
ATOM 1438 C C . GLU A 1 175 ? -18.935 -2.481 6.896 1.00 91.06 175 GLU A C 1
ATOM 1440 O O . GLU A 1 175 ? -19.241 -2.390 8.088 1.00 91.06 175 GLU A O 1
ATOM 1445 N N . LYS A 1 176 ? -17.663 -2.517 6.472 1.00 87.81 176 LYS A N 1
ATOM 1446 C CA . LYS A 1 176 ? -16.502 -2.468 7.379 1.00 87.81 176 LYS A CA 1
ATOM 1447 C C . LYS A 1 176 ? -16.514 -1.217 8.255 1.00 87.81 176 LYS A C 1
ATOM 1449 O O . LYS A 1 176 ? -16.444 -1.325 9.477 1.00 87.81 176 LYS A O 1
ATOM 1454 N N . GLU A 1 177 ? -16.727 -0.041 7.662 1.00 89.69 177 GLU A N 1
ATOM 1455 C CA . GLU A 1 177 ? -16.824 1.217 8.419 1.00 89.69 177 GLU A CA 1
ATOM 1456 C C . GLU A 1 177 ? -17.976 1.201 9.440 1.00 89.69 177 GLU A C 1
ATOM 1458 O O . GLU A 1 177 ? -17.861 1.725 10.552 1.00 89.69 177 GLU A O 1
ATOM 1463 N N . ARG A 1 178 ? -19.125 0.615 9.079 1.00 92.94 178 ARG A N 1
ATOM 1464 C CA . ARG A 1 178 ? -20.265 0.462 9.998 1.00 92.94 178 ARG A CA 1
ATOM 1465 C C . ARG A 1 178 ? -19.939 -0.506 11.133 1.00 92.94 178 ARG A C 1
ATOM 1467 O O . ARG A 1 178 ? -20.373 -0.268 12.261 1.00 92.94 178 ARG A O 1
ATOM 1474 N N . GLU A 1 179 ? -19.217 -1.586 10.854 1.00 93.25 179 GLU A N 1
ATOM 1475 C CA . GLU A 1 179 ? -18.805 -2.568 11.854 1.00 93.25 179 GLU A CA 1
ATOM 1476 C C . GLU A 1 179 ? -17.799 -1.975 12.848 1.00 93.25 179 GLU A C 1
ATOM 1478 O O . GLU A 1 179 ? -17.989 -2.110 14.057 1.00 93.25 179 GLU A O 1
ATOM 1483 N N . GLU A 1 180 ? -16.799 -1.237 12.367 1.00 94.00 180 GLU A N 1
ATOM 1484 C CA . GLU A 1 180 ? -15.833 -0.512 13.203 1.00 94.00 180 GLU A CA 1
ATOM 1485 C C . GLU A 1 180 ? -16.527 0.508 14.111 1.00 94.00 180 GLU A C 1
ATOM 1487 O O . GLU A 1 180 ? -16.325 0.502 15.327 1.00 94.00 180 GLU A O 1
ATOM 1492 N N . LYS A 1 181 ? -17.449 1.314 13.563 1.00 94.25 181 LYS A N 1
ATOM 1493 C CA . LYS A 1 181 ? -18.270 2.249 14.356 1.00 94.25 181 LYS A CA 1
ATOM 1494 C C . LYS A 1 181 ? -19.089 1.532 15.433 1.00 94.25 181 LYS A C 1
ATOM 1496 O O . LYS A 1 181 ? -19.246 2.045 16.541 1.00 94.25 181 LYS A O 1
ATOM 1501 N N . ARG A 1 182 ? -19.619 0.339 15.135 1.00 95.38 182 ARG A N 1
ATOM 1502 C C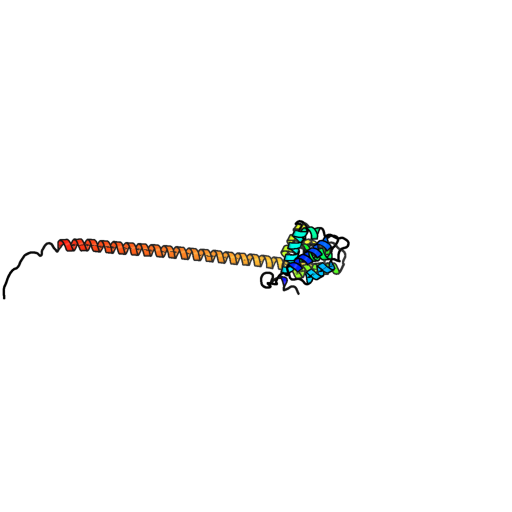A . ARG A 1 182 ? -20.349 -0.489 16.112 1.00 95.38 182 ARG A CA 1
ATOM 1503 C C . ARG A 1 182 ? -19.429 -1.043 17.201 1.00 95.38 182 ARG A C 1
ATOM 1505 O O . ARG A 1 182 ? -19.866 -1.081 18.350 1.00 95.38 182 ARG A O 1
ATOM 1512 N N . LYS A 1 183 ? -18.207 -1.473 16.865 1.00 95.38 183 LYS A N 1
ATOM 1513 C CA . LYS A 1 183 ? -17.199 -1.951 17.831 1.00 95.38 183 LYS A CA 1
ATOM 1514 C C . LYS A 1 183 ? -16.784 -0.827 18.775 1.00 95.38 183 LYS A C 1
ATOM 1516 O O . LYS A 1 183 ? -16.985 -0.970 19.977 1.00 95.38 183 LYS A O 1
ATOM 1521 N N . LYS A 1 184 ? -16.403 0.330 18.227 1.00 95.12 184 LYS A N 1
ATOM 1522 C CA . LYS A 1 184 ? -16.039 1.519 19.007 1.00 95.12 184 LYS A CA 1
ATOM 1523 C C . LYS A 1 184 ? -17.144 1.937 19.984 1.00 95.12 184 LYS A C 1
ATOM 1525 O O . LYS A 1 184 ? -16.910 2.082 21.175 1.00 95.12 184 LYS A O 1
ATOM 1530 N N . LYS A 1 185 ? -18.398 1.996 19.519 1.00 95.19 185 LYS A N 1
ATOM 1531 C CA . LYS A 1 185 ? -19.548 2.326 20.384 1.00 95.19 185 LYS A CA 1
ATOM 1532 C C . LYS A 1 185 ? -19.806 1.288 21.487 1.00 95.19 185 LYS A C 1
ATOM 1534 O O . LYS A 1 185 ? -20.396 1.617 22.516 1.00 95.19 185 LYS A O 1
ATOM 1539 N N . LYS A 1 186 ? -19.462 0.014 21.269 1.00 94.56 186 LYS A N 1
ATOM 1540 C CA . LYS A 1 186 ? -19.572 -1.029 22.303 1.00 94.56 186 LYS A CA 1
ATOM 1541 C C . LYS A 1 186 ? -18.467 -0.890 23.348 1.00 94.56 186 LYS A C 1
ATOM 1543 O O . LYS A 1 186 ? -18.769 -1.085 24.521 1.00 94.56 186 LYS A O 1
ATOM 1548 N N . GLU A 1 187 ? -17.250 -0.555 22.928 1.00 94.62 187 GLU A N 1
ATOM 1549 C CA . GLU A 1 187 ? -16.114 -0.280 23.817 1.00 94.62 187 GLU A CA 1
ATOM 1550 C C . GLU A 1 187 ? -16.389 0.942 24.695 1.00 94.62 187 GLU A C 1
ATOM 1552 O O . GLU A 1 187 ? -16.400 0.799 25.912 1.00 94.62 187 GLU A O 1
ATOM 1557 N N . GLU A 1 188 ? -16.800 2.070 24.107 1.00 95.50 188 GLU A N 1
ATOM 1558 C CA . GLU A 1 188 ? -17.169 3.288 24.851 1.00 95.50 188 GLU A CA 1
ATOM 1559 C C . GLU A 1 188 ? -18.256 3.007 25.909 1.00 95.50 188 GLU A C 1
ATOM 1561 O O . GLU A 1 188 ? -18.153 3.405 27.067 1.00 95.50 188 GLU A O 1
ATOM 1566 N N . LYS A 1 189 ? -19.295 2.235 25.552 1.00 94.56 189 LYS A N 1
ATOM 1567 C CA . LYS A 1 189 ? -20.349 1.833 26.504 1.00 94.56 189 LYS A CA 1
ATOM 1568 C C . LYS A 1 189 ? -19.858 0.889 27.599 1.00 94.56 189 LYS A C 1
ATOM 1570 O O . LYS A 1 189 ? -20.487 0.810 28.657 1.00 94.56 189 LYS A O 1
ATOM 1575 N N . LYS A 1 190 ? -18.835 0.081 27.321 1.00 94.62 190 LYS A N 1
ATOM 1576 C CA . LYS A 1 190 ? -18.248 -0.834 28.300 1.00 94.62 190 LYS A CA 1
ATOM 1577 C C . LYS A 1 190 ? -17.426 -0.035 29.307 1.00 94.62 190 LYS A C 1
ATOM 1579 O O . LYS A 1 190 ? -17.645 -0.214 30.501 1.00 94.62 190 LYS A O 1
ATOM 1584 N N . GLU A 1 191 ? -16.596 0.884 28.824 1.00 94.81 191 GLU A N 1
ATOM 1585 C CA . GLU A 1 191 ? -15.810 1.810 29.644 1.00 94.81 191 GLU A CA 1
ATOM 1586 C C . GLU A 1 191 ? -16.715 2.660 30.544 1.00 94.81 191 GLU A C 1
ATOM 1588 O O . GLU A 1 191 ? -16.531 2.675 31.758 1.00 94.81 191 GLU A O 1
ATOM 1593 N N . GLU A 1 192 ? -17.787 3.245 29.999 1.00 94.88 192 GLU A N 1
ATOM 1594 C CA . GLU A 1 192 ? -18.738 4.049 30.783 1.00 94.88 192 GLU A CA 1
ATOM 1595 C C . GLU A 1 192 ? -19.417 3.228 31.901 1.00 94.88 192 GLU A C 1
ATOM 1597 O O . GLU A 1 192 ? -19.643 3.708 33.015 1.00 94.88 192 GLU A O 1
ATOM 1602 N N . LYS A 1 193 ? -19.746 1.957 31.629 1.00 93.81 193 LYS A N 1
ATOM 1603 C CA . LYS A 1 193 ? -20.315 1.048 32.637 1.00 93.81 193 LYS A CA 1
ATOM 1604 C C . LYS A 1 193 ? -19.298 0.659 33.706 1.00 93.81 193 LYS A C 1
ATOM 1606 O O . LYS A 1 193 ? -19.690 0.494 34.861 1.00 93.81 193 LYS A O 1
ATOM 1611 N N . GLU A 1 194 ? -18.039 0.456 33.333 1.00 93.62 194 GLU A N 1
ATOM 1612 C CA . GLU A 1 194 ? -16.961 0.153 34.276 1.00 93.62 194 GLU A CA 1
ATOM 1613 C C . GLU A 1 194 ? -16.669 1.355 35.179 1.00 93.62 194 GLU A C 1
ATOM 1615 O O . GLU A 1 194 ? -16.587 1.184 36.395 1.00 93.62 194 GLU A O 1
ATOM 1620 N N . GLU A 1 195 ? -16.649 2.569 34.628 1.00 94.75 195 GLU A N 1
ATOM 1621 C CA . GLU A 1 195 ? -16.466 3.799 35.400 1.00 94.75 195 GLU A CA 1
ATOM 1622 C C . GLU A 1 195 ? -17.620 4.029 36.388 1.00 94.75 195 GLU A C 1
ATOM 1624 O O . GLU A 1 195 ? -17.387 4.273 37.572 1.00 94.75 195 GLU A O 1
ATOM 1629 N N . LYS A 1 196 ? -18.876 3.853 35.949 1.00 94.06 196 LYS A N 1
ATOM 1630 C CA . LYS A 1 196 ? -20.055 3.938 36.832 1.00 94.06 196 LYS A CA 1
ATOM 1631 C C . LYS A 1 196 ? -20.021 2.905 37.958 1.00 94.06 196 LYS A C 1
ATOM 1633 O O . LYS A 1 196 ? -20.349 3.224 39.097 1.00 94.06 196 LYS A O 1
ATOM 1638 N N . LYS A 1 197 ? -19.612 1.666 37.663 1.00 94.00 197 LYS A N 1
ATOM 1639 C CA . LYS A 1 197 ? -19.445 0.623 38.689 1.00 94.00 197 LYS A CA 1
ATOM 1640 C C . LYS A 1 197 ? -18.332 0.962 39.675 1.00 94.00 197 LYS A C 1
ATOM 1642 O O . LYS A 1 197 ? -18.465 0.625 40.847 1.00 94.00 197 LYS A O 1
ATOM 1647 N N . LYS A 1 198 ? -17.244 1.581 39.212 1.00 94.00 198 LYS A N 1
ATOM 1648 C CA . LYS A 1 198 ? -16.138 2.003 40.071 1.00 94.00 198 LYS A CA 1
ATOM 1649 C C . LYS A 1 198 ? -16.582 3.108 41.030 1.00 94.00 198 LYS A C 1
ATOM 1651 O O . LYS A 1 198 ? -16.420 2.917 42.227 1.00 94.00 198 LYS A O 1
ATOM 1656 N N . LYS A 1 199 ? -17.239 4.159 40.523 1.00 93.12 199 LYS A N 1
ATOM 1657 C CA . LYS A 1 199 ? -17.795 5.249 41.348 1.00 93.12 199 LYS A CA 1
ATOM 1658 C C . LYS A 1 199 ? -18.760 4.728 42.411 1.00 93.12 199 LYS A C 1
ATOM 1660 O O . LYS A 1 199 ? -18.568 5.007 43.583 1.00 93.12 199 LYS A O 1
ATOM 1665 N N . LYS A 1 200 ? -19.697 3.847 42.035 1.00 93.75 200 LYS A N 1
ATOM 1666 C CA . LYS A 1 200 ? -20.632 3.243 43.002 1.00 93.75 200 LYS A CA 1
ATOM 1667 C C . LYS A 1 200 ? -19.921 2.466 44.119 1.00 93.75 200 LYS A C 1
ATOM 1669 O O . LYS A 1 200 ? -20.347 2.506 45.261 1.00 93.75 200 LYS A O 1
ATOM 1674 N N . ARG A 1 201 ? -18.839 1.746 43.798 1.00 92.62 201 ARG A N 1
ATOM 1675 C CA . ARG A 1 201 ? -18.039 1.010 44.797 1.00 92.62 201 ARG A CA 1
ATOM 1676 C C . ARG A 1 201 ? -17.213 1.929 45.694 1.00 92.62 201 ARG A C 1
ATOM 1678 O O . ARG A 1 201 ? -16.848 1.505 46.782 1.00 92.62 201 ARG A O 1
ATOM 1685 N N . GLU A 1 202 ? -16.829 3.105 45.209 1.00 92.12 202 GLU A N 1
ATOM 1686 C CA . GLU A 1 202 ? -16.142 4.122 46.010 1.00 92.12 202 GLU A CA 1
ATOM 1687 C C . GLU A 1 202 ? -17.139 4.785 46.969 1.00 92.12 202 GLU A C 1
ATOM 1689 O O . GLU A 1 202 ? -16.884 4.788 48.168 1.00 92.12 202 GLU A O 1
ATOM 1694 N N . GLU A 1 203 ? -18.319 5.179 46.481 1.00 92.06 203 GLU A N 1
ATOM 1695 C CA . GLU A 1 203 ? -19.422 5.711 47.300 1.00 92.06 203 GLU A CA 1
ATOM 1696 C C . GLU A 1 203 ? -19.856 4.720 48.401 1.00 92.06 203 GLU A C 1
ATOM 1698 O O . GLU A 1 203 ? -19.916 5.084 49.571 1.00 92.06 203 GLU A O 1
ATOM 1703 N N . GLU A 1 204 ? -20.074 3.439 48.062 1.00 92.25 204 GLU A N 1
ATOM 1704 C CA . GLU A 1 204 ? -20.436 2.394 49.041 1.00 92.25 204 GLU A CA 1
ATOM 1705 C C . GLU A 1 204 ? -19.363 2.217 50.135 1.00 92.25 204 GLU A C 1
ATOM 1707 O O . GLU A 1 204 ? -19.692 1.936 51.288 1.00 92.25 204 GLU A O 1
ATOM 1712 N N . LYS A 1 205 ? -18.077 2.389 49.798 1.00 91.94 205 LYS A N 1
ATOM 1713 C CA . LYS A 1 205 ? -16.977 2.298 50.771 1.00 91.94 205 LYS A CA 1
ATOM 1714 C C . LYS A 1 205 ? -16.926 3.511 51.691 1.00 91.94 205 LYS A C 1
ATOM 1716 O O . LYS A 1 205 ? -16.705 3.334 52.885 1.00 91.94 205 LYS A O 1
ATOM 1721 N N . GLU A 1 206 ? -17.124 4.711 51.151 1.00 91.38 206 GLU A N 1
ATOM 1722 C CA . GLU A 1 206 ? -17.172 5.946 51.941 1.00 91.38 206 GLU A CA 1
ATOM 1723 C C . GLU A 1 206 ? -18.345 5.924 52.933 1.00 91.38 206 GLU A C 1
ATOM 1725 O O . GLU A 1 206 ? -18.155 6.224 54.112 1.00 91.38 206 GLU A O 1
ATOM 1730 N N . GLU A 1 207 ? -19.530 5.472 52.505 1.00 90.56 207 GLU A N 1
ATOM 1731 C CA . GLU A 1 207 ? -20.687 5.298 53.396 1.00 90.56 207 GLU A CA 1
ATOM 1732 C C . GLU A 1 207 ? -20.413 4.275 54.514 1.00 90.56 207 GLU A C 1
ATOM 1734 O O . GLU A 1 207 ? -20.778 4.494 55.675 1.00 90.56 207 GLU A O 1
ATOM 1739 N N . GLU A 1 208 ? -19.749 3.158 54.197 1.00 90.44 208 GLU A N 1
ATOM 1740 C CA . GLU A 1 208 ? -19.392 2.138 55.187 1.00 90.44 208 GLU A CA 1
ATOM 1741 C C . GLU A 1 208 ? -18.343 2.651 56.192 1.00 90.44 208 GLU A C 1
ATOM 1743 O O . GLU A 1 208 ? -18.429 2.359 57.390 1.00 90.44 208 GLU A O 1
ATOM 1748 N N . GLU A 1 209 ? -17.365 3.438 55.736 1.00 90.00 209 GLU A N 1
ATOM 1749 C CA . GLU A 1 209 ? -16.374 4.088 56.599 1.00 90.00 209 GLU A CA 1
ATOM 1750 C C . GLU A 1 209 ? -17.005 5.143 57.515 1.00 90.00 209 GLU A C 1
ATOM 1752 O O . GLU A 1 209 ? -16.711 5.159 58.716 1.00 90.00 209 GLU A O 1
ATOM 1757 N N . GLU A 1 210 ? -17.915 5.976 56.999 1.00 89.50 210 GLU A N 1
ATOM 1758 C CA . GLU A 1 210 ? -18.672 6.924 57.819 1.00 89.50 210 GLU A CA 1
ATOM 1759 C C . GLU A 1 210 ? -19.500 6.214 58.888 1.00 89.50 210 GLU A C 1
ATOM 1761 O O . GLU A 1 210 ? -19.490 6.623 60.052 1.00 89.50 210 GLU A O 1
ATOM 1766 N N . LYS A 1 211 ? -20.196 5.133 58.521 1.00 90.62 211 LYS A N 1
ATOM 1767 C CA . LYS A 1 211 ? -21.006 4.364 59.468 1.00 90.62 211 LYS A CA 1
ATOM 1768 C C . LYS A 1 211 ? -20.146 3.786 60.593 1.00 90.62 211 LYS A C 1
ATOM 1770 O O . LYS A 1 211 ? -20.463 3.985 61.765 1.00 90.62 211 LYS A O 1
ATOM 1775 N N . LYS A 1 212 ? -19.008 3.169 60.253 1.00 89.62 212 LYS A N 1
ATOM 1776 C CA . LYS A 1 212 ? -18.032 2.664 61.237 1.00 89.62 212 LYS A CA 1
ATOM 1777 C C . LYS A 1 212 ? -17.484 3.774 62.132 1.00 89.62 212 LYS A C 1
ATOM 1779 O O . LYS A 1 212 ? -17.197 3.536 63.305 1.00 89.62 212 LYS A O 1
ATOM 1784 N N . LYS A 1 213 ? -17.304 4.986 61.601 1.00 88.44 213 LYS A N 1
ATOM 1785 C CA . LYS A 1 213 ? -16.858 6.141 62.388 1.00 88.44 213 LYS A CA 1
ATOM 1786 C C . LYS A 1 213 ? -17.920 6.575 63.404 1.00 88.44 213 LYS A C 1
ATOM 1788 O O . LYS A 1 213 ? -17.568 6.773 64.564 1.00 88.44 213 LYS A O 1
ATOM 1793 N N . ARG A 1 214 ? -19.194 6.653 63.000 1.00 86.06 214 ARG A N 1
ATOM 1794 C CA . ARG A 1 214 ? -20.320 6.995 63.891 1.00 86.06 214 ARG A CA 1
ATOM 1795 C C . ARG A 1 214 ? -20.494 5.967 65.010 1.00 86.06 214 ARG A C 1
ATOM 1797 O O . ARG A 1 214 ? -20.578 6.355 66.168 1.00 86.06 214 ARG A O 1
ATOM 1804 N N . GLU A 1 215 ? -20.438 4.674 64.690 1.00 85.94 215 GLU A N 1
ATOM 1805 C CA . GLU A 1 215 ? -20.519 3.591 65.688 1.00 85.94 215 GLU A CA 1
ATOM 1806 C C . GLU A 1 215 ? -19.399 3.700 66.743 1.00 85.94 215 GLU A C 1
ATOM 1808 O O . GLU A 1 215 ? -19.655 3.613 67.943 1.00 85.94 215 GLU A O 1
ATOM 1813 N N . ARG A 1 216 ? -18.159 3.991 66.321 1.00 83.81 216 ARG A N 1
ATOM 1814 C CA . ARG A 1 216 ? -17.028 4.220 67.242 1.00 83.81 216 ARG A CA 1
ATOM 1815 C C . ARG A 1 216 ? -17.193 5.473 68.105 1.00 83.81 216 ARG A C 1
ATOM 1817 O O . ARG A 1 216 ? -16.669 5.515 69.216 1.00 83.81 216 ARG A O 1
ATOM 1824 N N . GLU A 1 217 ? -17.829 6.523 67.591 1.00 82.12 217 GLU A N 1
ATOM 1825 C CA . GLU A 1 217 ? -18.111 7.745 68.356 1.00 82.12 217 GLU A CA 1
ATOM 1826 C C . GLU A 1 217 ? -19.215 7.514 69.398 1.00 82.12 217 GLU A C 1
ATOM 1828 O O . GLU A 1 217 ? -19.079 7.972 70.533 1.00 82.12 217 GLU A O 1
ATOM 1833 N N . GLU A 1 218 ? -20.255 6.749 69.060 1.00 81.06 218 GLU A N 1
ATOM 1834 C CA . GLU A 1 218 ? -21.306 6.342 70.000 1.00 81.06 218 GLU A CA 1
ATOM 1835 C C . GLU A 1 218 ? -20.774 5.430 71.113 1.00 81.06 218 GLU A C 1
ATOM 1837 O O . GLU A 1 218 ? -21.073 5.665 72.283 1.00 81.06 218 GLU A O 1
ATOM 1842 N N . GLU A 1 219 ? -19.930 4.440 70.796 1.00 78.19 219 GLU A N 1
ATOM 1843 C CA . GLU A 1 219 ? -19.272 3.609 71.819 1.00 78.19 219 GLU A CA 1
ATOM 1844 C C . GLU A 1 219 ? -18.414 4.440 72.780 1.00 78.19 219 GLU A C 1
ATOM 1846 O O . GLU A 1 219 ? -18.388 4.182 73.983 1.00 78.19 219 GLU A O 1
ATOM 1851 N N . LYS A 1 220 ? -17.715 5.459 72.265 1.00 77.94 220 LYS A N 1
ATOM 1852 C CA . LYS A 1 220 ? -16.921 6.374 73.095 1.00 77.94 220 LYS A CA 1
ATOM 1853 C C . LYS A 1 220 ? -17.789 7.250 73.994 1.00 77.94 220 LYS A C 1
ATOM 1855 O O . LYS A 1 220 ? -17.365 7.537 75.108 1.00 77.94 220 LYS A O 1
ATOM 1860 N N . LYS A 1 221 ? -18.970 7.678 73.533 1.00 75.19 221 LYS A N 1
ATOM 1861 C CA . LYS A 1 221 ? -19.931 8.422 74.363 1.00 75.19 221 LYS A CA 1
ATOM 1862 C C . LYS A 1 221 ? -20.501 7.558 75.482 1.00 75.19 221 LYS A C 1
ATOM 1864 O O . LYS A 1 221 ? -20.434 7.972 76.630 1.00 75.19 221 LYS A O 1
ATOM 1869 N N . LYS A 1 222 ? -20.938 6.334 75.174 1.00 73.69 222 LYS A N 1
ATOM 1870 C CA . LYS A 1 222 ? -21.458 5.393 76.182 1.00 73.69 222 LYS A CA 1
ATOM 1871 C C . LYS A 1 222 ? -20.433 5.055 77.267 1.00 73.69 222 LYS A C 1
ATOM 1873 O O . LYS A 1 222 ? -20.792 4.925 78.425 1.00 73.69 222 LYS A O 1
ATOM 1878 N N . LYS A 1 223 ? -19.148 4.960 76.907 1.00 69.38 223 LYS A N 1
ATOM 1879 C CA . LYS A 1 223 ? -18.052 4.773 77.876 1.00 69.38 223 LYS A CA 1
ATOM 1880 C C . LYS A 1 223 ? -17.740 6.008 78.725 1.00 69.38 223 LYS A C 1
ATOM 1882 O O . LYS A 1 223 ? -17.084 5.861 79.743 1.00 69.38 223 LYS A O 1
ATOM 1887 N N . LYS A 1 224 ? -18.139 7.206 78.290 1.00 63.09 224 LYS A N 1
ATOM 1888 C CA . LYS A 1 224 ? -18.031 8.431 79.093 1.00 63.09 224 LYS A CA 1
ATOM 1889 C C . LYS A 1 224 ? -19.218 8.585 80.040 1.00 63.09 224 LYS A C 1
ATOM 1891 O O . LYS A 1 224 ? -18.997 8.886 81.196 1.00 63.09 224 LYS A O 1
ATOM 1896 N N . GLU A 1 225 ? -20.432 8.328 79.558 1.00 55.03 225 GLU A N 1
ATOM 1897 C CA . GLU A 1 225 ? -21.659 8.407 80.367 1.00 55.03 225 GLU A CA 1
ATOM 1898 C C . GLU A 1 225 ? -21.698 7.309 81.446 1.00 55.03 225 GLU A C 1
ATOM 1900 O O . GLU A 1 225 ? -22.003 7.601 82.592 1.00 55.03 225 GLU A O 1
ATOM 1905 N N . GLY A 1 226 ? -21.263 6.079 81.137 1.00 51.75 226 GLY A N 1
ATOM 1906 C CA . GLY A 1 226 ? -21.132 5.019 82.150 1.00 51.75 226 GLY A CA 1
ATOM 1907 C C . GLY A 1 226 ? -19.988 5.224 83.153 1.00 51.75 226 GLY A C 1
ATOM 1908 O O . GLY A 1 226 ? -19.970 4.565 84.179 1.00 51.75 226 GLY A O 1
ATOM 1909 N N . GLY A 1 227 ? -19.041 6.127 82.869 1.00 48.06 227 GLY A N 1
ATOM 1910 C CA . GLY A 1 227 ? -18.002 6.521 83.827 1.00 48.06 227 GLY A CA 1
ATOM 1911 C C . GLY A 1 227 ? -18.425 7.670 84.749 1.00 48.06 227 GLY A C 1
ATOM 1912 O O . GLY A 1 227 ? -17.793 7.869 85.775 1.00 48.06 227 GLY A O 1
ATOM 1913 N N . GLU A 1 228 ? -19.477 8.417 84.397 1.00 43.97 228 GLU A N 1
ATOM 1914 C CA . GLU A 1 228 ? -20.066 9.449 85.264 1.00 43.97 228 GLU A CA 1
ATOM 1915 C C . GLU A 1 228 ? -21.116 8.848 86.225 1.00 43.97 228 GLU A C 1
ATOM 1917 O O . GLU A 1 228 ? -21.299 9.385 87.311 1.00 43.97 228 GLU A O 1
ATOM 1922 N N . GLU A 1 229 ? -21.741 7.707 85.892 1.00 42.09 229 GLU A N 1
ATOM 1923 C CA . GLU A 1 229 ? -22.628 6.966 86.817 1.00 42.09 229 GLU A CA 1
ATOM 1924 C C . GLU A 1 229 ? -21.853 6.146 87.878 1.00 42.09 229 GLU A C 1
ATOM 1926 O O . GLU A 1 229 ? -22.337 6.007 88.998 1.00 42.09 229 GLU A O 1
ATOM 1931 N N . GLU A 1 230 ? -20.631 5.667 87.593 1.00 40.50 230 GLU A N 1
ATOM 1932 C CA . GLU A 1 230 ? -19.787 4.965 88.588 1.00 40.50 230 GLU A CA 1
ATOM 1933 C C . GLU A 1 230 ? -19.123 5.919 89.613 1.00 40.50 230 GLU A C 1
ATOM 1935 O O . GLU A 1 230 ? -18.811 5.491 90.721 1.00 40.50 230 GLU A O 1
ATOM 1940 N N . GLU A 1 231 ? -18.967 7.220 89.316 1.00 40.97 231 GLU A N 1
ATOM 1941 C CA . GLU A 1 231 ? -18.477 8.214 90.298 1.00 40.97 231 GLU A CA 1
ATOM 1942 C C . GLU A 1 231 ? -19.584 8.759 91.235 1.00 40.97 231 GLU A C 1
ATOM 1944 O O . GLU A 1 231 ? -19.257 9.384 92.246 1.00 40.97 231 GLU A O 1
ATOM 1949 N N . GLU A 1 232 ? -20.877 8.505 90.968 1.00 40.62 232 GLU A N 1
ATOM 1950 C CA . GLU A 1 232 ? -21.975 8.820 91.908 1.00 40.62 232 GLU A CA 1
ATOM 1951 C C . GLU A 1 232 ? -22.350 7.642 92.840 1.00 40.62 232 GLU A C 1
ATOM 1953 O O . GLU A 1 232 ? -22.879 7.899 93.922 1.00 40.62 232 GLU A O 1
ATOM 1958 N N . GLU A 1 233 ? -22.027 6.379 92.510 1.00 39.22 233 GLU A N 1
ATOM 1959 C CA . GLU A 1 233 ? -22.257 5.220 93.408 1.00 39.22 233 GLU A CA 1
ATOM 1960 C C . GLU A 1 233 ? -21.083 4.905 94.366 1.00 39.22 233 GLU A C 1
ATOM 1962 O O . GLU A 1 233 ? -21.320 4.364 95.445 1.00 39.22 233 GLU A O 1
ATOM 1967 N N . GLU A 1 234 ? -19.838 5.321 94.088 1.00 40.00 234 GLU A N 1
ATOM 1968 C CA . GLU A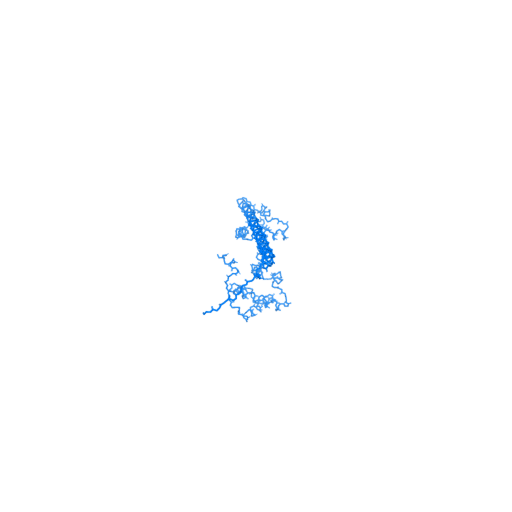 1 234 ? -18.700 5.153 95.027 1.00 40.00 234 GLU A CA 1
ATOM 1969 C C . GLU A 1 234 ? -18.629 6.236 96.138 1.00 40.00 234 GLU A C 1
ATOM 1971 O O . GLU A 1 234 ? -17.614 6.392 96.820 1.00 40.00 234 GLU A O 1
ATOM 1976 N N . GLY A 1 235 ? -19.712 6.993 96.357 1.00 40.97 235 GLY A N 1
ATOM 1977 C CA . GLY A 1 235 ? -19.832 7.994 97.428 1.00 40.97 235 GLY A CA 1
ATOM 1978 C C . GLY A 1 235 ? -20.536 7.523 98.711 1.00 40.97 235 GLY A C 1
ATOM 1979 O O . GLY A 1 235 ? -20.497 8.243 99.711 1.00 40.97 235 GLY A O 1
ATOM 1980 N N . GLU A 1 236 ? -21.171 6.345 98.718 1.00 44.91 236 GLU A N 1
ATOM 1981 C CA . GLU A 1 236 ? -21.992 5.864 99.845 1.00 44.91 236 GLU A CA 1
ATOM 1982 C C . GLU A 1 236 ? -21.598 4.470 100.373 1.00 44.91 236 GLU A C 1
ATOM 1984 O O . GLU A 1 236 ? -22.457 3.738 100.837 1.00 44.91 236 GLU A O 1
ATOM 1989 N N . GLU A 1 237 ? -20.323 4.063 100.379 1.00 43.66 237 GLU A N 1
ATOM 1990 C CA . GLU A 1 237 ? -19.958 2.794 101.047 1.00 43.66 237 GLU A CA 1
ATOM 1991 C C . GLU A 1 237 ? -18.550 2.767 101.681 1.00 43.66 237 GLU A C 1
ATOM 1993 O O . GLU A 1 237 ? -17.820 1.791 101.591 1.00 43.66 237 GLU A O 1
ATOM 1998 N N . GLU A 1 238 ? -18.164 3.807 102.429 1.00 43.12 238 GLU A N 1
ATOM 1999 C CA . GLU A 1 238 ? -17.118 3.665 103.462 1.00 43.12 238 GLU A CA 1
ATOM 2000 C C . GLU A 1 238 ? -17.644 4.133 104.822 1.00 43.12 238 GLU A C 1
ATOM 2002 O O . GLU A 1 238 ? -17.445 5.262 105.271 1.00 43.12 238 GLU A O 1
ATOM 2007 N N . GLY A 1 239 ? -18.367 3.231 105.486 1.00 44.19 239 GLY A N 1
ATOM 2008 C CA . GLY A 1 239 ? -19.019 3.510 106.757 1.00 44.19 239 GLY A CA 1
ATOM 2009 C C . GLY A 1 239 ? -19.281 2.279 107.617 1.00 44.19 239 GLY A C 1
ATOM 2010 O O . GLY A 1 239 ? -20.411 2.070 108.039 1.00 44.19 239 GLY A O 1
ATOM 2011 N N . GLY A 1 240 ? -18.234 1.527 107.968 1.00 41.38 240 GLY A N 1
ATOM 2012 C CA . GLY A 1 240 ? -18.159 0.949 109.314 1.00 41.38 240 GLY A CA 1
ATOM 2013 C C . GLY A 1 240 ? -18.083 -0.574 109.466 1.00 41.38 240 GLY A C 1
ATOM 2014 O O . GLY A 1 240 ? -18.731 -1.343 108.766 1.00 41.38 240 GLY A O 1
ATOM 2015 N N . GLY A 1 241 ? -17.339 -0.958 110.509 1.00 40.50 241 GLY A N 1
ATOM 2016 C CA . GLY A 1 241 ? -17.306 -2.289 111.124 1.00 40.50 241 GLY A CA 1
ATOM 2017 C C . GLY A 1 241 ? -16.014 -3.037 110.792 1.00 40.50 241 GLY A C 1
ATOM 2018 O O . GLY A 1 241 ? -15.812 -3.428 109.656 1.00 40.50 241 GLY A O 1
ATOM 2019 N N . GLY A 1 242 ? -15.054 -3.232 111.694 1.00 43.75 242 GLY A N 1
ATOM 2020 C CA . GLY A 1 242 ? -15.189 -3.483 113.127 1.00 43.75 242 GLY A CA 1
ATOM 2021 C C . GLY A 1 242 ? -14.734 -4.920 113.395 1.00 43.75 242 GLY A C 1
ATOM 2022 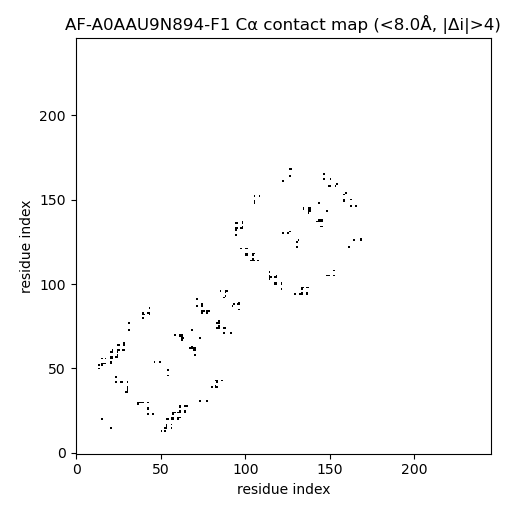O O . GLY A 1 242 ? -15.314 -5.842 112.839 1.00 43.75 242 GLY A O 1
ATOM 2023 N N . GLU A 1 243 ? -13.637 -5.038 114.147 1.00 46.97 243 GLU A N 1
ATOM 2024 C CA . GLU A 1 243 ? -13.298 -6.057 115.160 1.00 46.97 243 GLU A CA 1
ATOM 2025 C C . GLU A 1 243 ? -14.094 -7.383 115.150 1.00 46.97 243 GLU A C 1
ATOM 2027 O O . GLU A 1 243 ? -15.319 -7.370 115.202 1.00 46.97 243 GLU A O 1
ATOM 2032 N N . ASP A 1 244 ? -13.420 -8.540 115.205 1.00 49.50 244 ASP A N 1
ATOM 2033 C CA . ASP A 1 244 ? -13.193 -9.254 116.480 1.00 49.50 244 ASP A CA 1
ATOM 2034 C C . ASP A 1 244 ? -12.435 -10.590 116.281 1.00 49.50 244 ASP A C 1
ATOM 2036 O O . ASP A 1 244 ? -12.368 -11.159 115.191 1.00 49.50 244 ASP A O 1
ATOM 2040 N N . GLU A 1 245 ? -11.827 -11.022 117.378 1.00 47.84 245 GLU A N 1
ATOM 2041 C CA . GLU A 1 245 ? -10.868 -12.094 117.627 1.00 47.84 245 GLU A CA 1
ATOM 2042 C C . GLU A 1 245 ? -11.422 -13.531 117.498 1.00 47.84 245 GLU A C 1
ATOM 2044 O O . GLU A 1 245 ? -12.627 -13.776 117.594 1.00 47.84 245 GLU A O 1
ATOM 2049 N N . GLY A 1 246 ? -10.509 -14.509 117.370 1.00 44.22 246 GLY A N 1
ATOM 2050 C CA . GLY A 1 246 ? -10.800 -15.941 117.551 1.00 44.22 246 GLY A CA 1
ATOM 2051 C C . GLY A 1 246 ? -9.816 -16.891 116.888 1.00 44.22 246 GLY A C 1
ATOM 2052 O O . GLY A 1 246 ? -10.092 -17.290 115.737 1.00 44.22 246 GLY A O 1
#

Solvent-accessible surface area (backbone atoms only — not comparable to full-atom values): 14215 Å² total; per-residue (Å²): 144,76,74,73,75,78,54,77,87,64,89,78,93,68,84,60,57,64,70,57,22,45,54,51,14,50,50,48,50,45,43,77,73,37,98,84,42,68,64,61,62,58,57,51,53,47,62,76,70,53,52,69,68,38,52,54,46,17,53,53,45,28,19,63,72,56,76,63,46,48,66,66,63,46,42,74,66,32,78,88,41,60,68,54,29,51,53,49,27,55,73,76,36,47,53,60,40,54,34,51,51,44,52,56,36,62,66,59,84,64,86,55,69,65,34,55,49,54,38,49,52,52,54,64,75,24,57,89,73,52,38,67,59,29,42,53,52,34,23,73,76,66,78,44,57,56,68,58,57,46,56,73,70,43,61,68,71,63,34,51,52,55,52,51,50,53,54,49,49,56,50,55,53,53,49,51,56,51,49,52,56,53,50,53,55,50,50,56,54,47,53,54,51,51,52,53,53,50,53,54,55,49,54,55,47,53,54,51,51,51,51,55,49,51,54,55,51,51,54,54,47,53,59,50,56,59,54,57,57,55,66,66,61,76,73,77,77,90,81,83,83,80,88,84,88,136